Protein AF-W1PYR2-F1 (afdb_monomer_lite)

Sequence (269 aa):
MLNHEYYGLDLNLYGMSTIFFFFSFSVSFGFFFFLLFSGFVSKNPYVLLANPSGSSTGSAISAATNLATVTLGIETDGSIITPSSANSVVGIKPTLGLTSRAGVILISPRQDNVGDKKATIAASKFIPAGGYKQFLKAEGLRGKRLGILRRPFFNFSGTSVSAQTFETHFKTLRQKGTILVYNIEISNINVILDVRESGEGLALLYEFKKALNAYLSELLVSPVRTLGDVIAFNLKHSKEVSLALSPIPFPFSTLIIELDAVLSSFNLF

Secondary structure (DSSP, 8-state):
----------------SS---------B--SS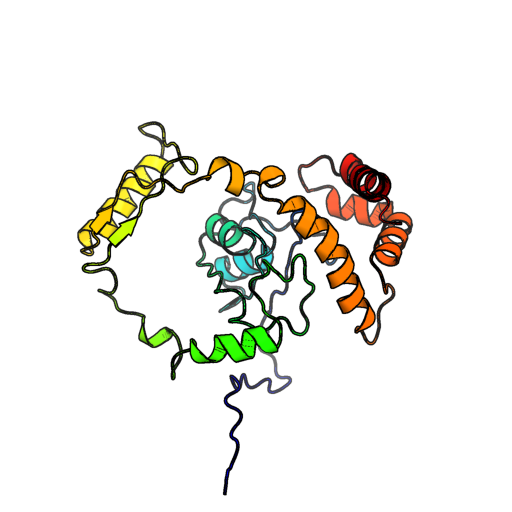------S-----SS-TTS---SBSHHHHHHHHTTS-SS-----SSSTTHHHHHHTT-----PPTTSEE-TT---S-TTTSSEEPHHHHHHHHTTS-TT-GGGG--TTTTTT-EEE---TTT----TT-HHHHHHHHHHHHHHHTT-EEE-----TTHHHHT-TTTTSHHHHHHHHHHHHHHHHHHH-SS-S--SHHHHHHHHHHTHHHHHHHHTTSSS-TTTHHHHHHHHHHHTT--

InterPro domains:
  IPR023631 Amidase signature domain [PF01425] (42-115)
  IPR036928 Amidase signature (AS) superfamily [G3DSA:3.90.1300.10] (37-120)
  IPR036928 Amidase signature (AS) superfamily [G3DSA:3.90.1300.10] (121-255)
  IPR036928 Amidase signature (AS) superfamily [SSF75304] (42-238)

Organism: Amborella trichopoda (NCBI:txid13333)

Foldseek 3Di:
DDDDDPPDPCPPPDDDDDDDQPAPPQQQDDPDDDPDDDLDDQAQPVDRPDDLDARCSVQLRCCLVVVHVHYDWKDLDCHFVVSVVSNVHDGDQADALCAACPPHQDQFQVRISHHHPVSVVVNVVVADVVGDPVCPDPLNQAPAEDEDDPPPPHDDDPPDPVVVVVVVVVVVSVVSNHHYDYPDDDPPVVQVPDCVSVCVVVSRLVRNQVRNLVSLCPDPDDCDRGPVSVLVVCVVVVVVVCSSCVVPPDDCVVNNVVSVVVCVVVVVD

Radius of gyration: 21.69 Å; chains: 1; bounding box: 57×44×57 Å

Structure (mmCIF, N/CA/C/O backbone):
data_AF-W1PYR2-F1
#
_entry.id   AF-W1PYR2-F1
#
loop_
_atom_site.group_PDB
_atom_site.id
_atom_site.type_symbol
_atom_site.label_atom_id
_atom_site.label_alt_id
_atom_site.label_comp_id
_atom_site.label_asym_id
_atom_site.label_entity_id
_atom_site.label_seq_id
_atom_site.pdbx_PDB_ins_code
_atom_site.Cartn_x
_atom_site.Cartn_y
_atom_site.Cartn_z
_atom_site.occupancy
_atom_site.B_iso_or_equiv
_atom_site.auth_seq_id
_atom_site.auth_comp_id
_atom_site.auth_asym_id
_atom_site.auth_atom_id
_atom_site.pdbx_PDB_model_num
ATOM 1 N N . MET A 1 1 ? -29.249 -21.749 -25.103 1.00 26.17 1 MET A N 1
ATOM 2 C CA . MET A 1 1 ? -28.140 -22.323 -24.316 1.00 26.17 1 MET A CA 1
ATOM 3 C C . MET A 1 1 ? -27.031 -21.287 -24.257 1.00 26.17 1 MET A C 1
ATOM 5 O O . MET A 1 1 ? -26.493 -20.954 -25.297 1.00 26.17 1 MET A O 1
ATOM 9 N N . LEU A 1 2 ? -26.791 -20.776 -23.044 1.00 27.23 2 LEU A N 1
ATOM 10 C CA . LEU A 1 2 ? -25.616 -20.037 -22.558 1.00 27.23 2 LEU A CA 1
ATOM 11 C C . LEU A 1 2 ? -25.190 -18.762 -23.315 1.00 27.23 2 LEU A C 1
ATOM 13 O O . LEU A 1 2 ? -24.237 -18.754 -24.086 1.00 27.23 2 LEU A O 1
ATOM 17 N N . ASN A 1 3 ? -25.855 -17.659 -22.955 1.00 20.95 3 ASN A N 1
ATOM 18 C CA . ASN A 1 3 ? -25.284 -16.312 -22.984 1.00 20.95 3 ASN A CA 1
ATOM 19 C C . ASN A 1 3 ? -24.196 -16.221 -21.898 1.00 20.95 3 ASN A C 1
ATOM 21 O O . ASN A 1 3 ? -24.499 -16.395 -20.718 1.00 20.95 3 ASN A O 1
ATOM 25 N N . HIS A 1 4 ? -22.947 -15.953 -22.277 1.00 27.50 4 HIS A N 1
ATOM 26 C CA . HIS A 1 4 ? -21.884 -15.579 -21.342 1.00 27.50 4 HIS A CA 1
ATOM 27 C C . HIS A 1 4 ? -21.777 -14.052 -21.303 1.00 27.50 4 HIS A C 1
ATOM 29 O O . HIS A 1 4 ? -21.083 -13.443 -22.113 1.00 27.50 4 HIS A O 1
ATOM 35 N N . GLU A 1 5 ? -22.488 -13.438 -20.359 1.00 23.45 5 GLU A N 1
ATOM 36 C CA . GLU A 1 5 ? -22.268 -12.046 -19.972 1.00 23.45 5 GLU A CA 1
ATOM 37 C C . GLU A 1 5 ? -20.930 -11.945 -19.227 1.00 23.45 5 GLU A C 1
ATOM 39 O O . GLU A 1 5 ? -20.724 -12.549 -18.171 1.00 23.45 5 GLU A O 1
ATOM 44 N N . TYR A 1 6 ? -19.995 -11.196 -19.805 1.00 26.98 6 TYR A N 1
ATOM 45 C CA . TYR A 1 6 ? -18.782 -10.765 -19.128 1.00 26.98 6 TYR A CA 1
ATOM 46 C C . TYR A 1 6 ? -19.166 -9.742 -18.054 1.00 26.98 6 TYR A C 1
ATOM 48 O O . TYR A 1 6 ? -19.392 -8.578 -18.362 1.00 26.98 6 TYR A O 1
ATOM 56 N N . TYR A 1 7 ? -19.182 -10.143 -16.783 1.00 26.50 7 TYR A N 1
ATOM 57 C CA . TYR A 1 7 ? -19.185 -9.199 -15.661 1.00 26.50 7 TYR A CA 1
ATOM 58 C C . TYR A 1 7 ? -17.772 -8.626 -15.470 1.00 26.50 7 TYR A C 1
ATOM 60 O O . TYR A 1 7 ? -17.091 -8.888 -14.479 1.00 26.50 7 TYR A O 1
ATOM 68 N N . GLY A 1 8 ? -17.302 -7.880 -16.471 1.00 24.45 8 GLY A N 1
ATOM 69 C CA . GLY A 1 8 ? -16.272 -6.870 -16.273 1.00 24.45 8 GLY A CA 1
ATOM 70 C C . GLY A 1 8 ? -16.917 -5.660 -15.604 1.00 24.45 8 GLY A C 1
ATOM 71 O O . GLY A 1 8 ? -18.079 -5.354 -15.856 1.00 24.45 8 GLY A O 1
ATOM 72 N N . LEU A 1 9 ? -16.189 -4.973 -14.727 1.00 24.44 9 LEU A N 1
ATOM 73 C CA . LEU A 1 9 ? -16.541 -3.603 -14.365 1.00 24.44 9 LEU A CA 1
ATOM 74 C C . LEU A 1 9 ? -16.560 -2.786 -15.661 1.00 24.44 9 LEU A C 1
ATOM 76 O O . LEU A 1 9 ? -15.502 -2.439 -16.180 1.00 24.44 9 LEU A O 1
ATOM 80 N N . ASP A 1 10 ? -17.757 -2.536 -16.186 1.00 20.64 10 ASP A N 1
ATOM 81 C CA . ASP A 1 10 ? -17.995 -1.714 -17.368 1.00 20.64 10 ASP A CA 1
ATOM 82 C C . ASP A 1 10 ? -17.774 -0.244 -16.975 1.00 20.64 10 ASP A C 1
ATOM 84 O O . ASP A 1 10 ? -18.690 0.533 -16.699 1.00 20.64 10 ASP A O 1
ATOM 88 N N . LEU A 1 11 ? -16.501 0.127 -16.825 1.00 27.20 11 LEU A N 1
ATOM 89 C CA . LEU A 1 11 ? -16.077 1.517 -16.798 1.00 27.20 11 LEU A CA 1
ATOM 90 C C . LEU A 1 11 ? -16.140 1.999 -18.242 1.00 27.20 11 LEU A C 1
ATOM 92 O O . LEU A 1 11 ? -15.192 1.831 -19.004 1.00 27.20 11 LEU A O 1
ATOM 96 N N . ASN A 1 12 ? -17.289 2.567 -18.599 1.00 21.30 12 ASN A N 1
ATOM 97 C CA . ASN A 1 12 ? -17.523 3.287 -19.844 1.00 21.30 12 ASN A CA 1
ATOM 98 C C . ASN A 1 12 ? -16.411 4.328 -20.088 1.00 21.30 12 ASN A C 1
ATOM 100 O O . ASN A 1 12 ? -16.513 5.479 -19.664 1.00 21.30 12 ASN A O 1
ATOM 104 N N . LEU A 1 13 ? -15.353 3.931 -20.797 1.00 29.39 13 LEU A N 1
ATOM 105 C CA . LEU A 1 13 ? -14.419 4.831 -21.467 1.00 29.39 13 LEU A CA 1
ATOM 106 C C . LEU A 1 13 ? -15.068 5.277 -22.782 1.00 29.39 13 LEU A C 1
ATOM 108 O O . LEU A 1 13 ? -14.702 4.820 -23.863 1.00 29.39 13 LEU A O 1
ATOM 112 N N . TYR A 1 14 ? -16.064 6.159 -22.691 1.00 22.16 14 TYR A N 1
ATOM 113 C CA . TYR A 1 14 ? -16.535 6.891 -23.864 1.00 22.16 14 TYR A CA 1
ATOM 114 C C . TYR A 1 14 ? -15.669 8.131 -24.078 1.00 22.16 14 TYR A C 1
ATOM 116 O O . TYR A 1 14 ? -15.342 8.865 -23.147 1.00 22.16 14 TYR A O 1
ATOM 124 N N . GLY A 1 15 ? -15.238 8.287 -25.328 1.00 20.78 15 GLY A N 1
ATOM 125 C CA . GLY A 1 15 ? -14.236 9.244 -25.759 1.00 20.78 15 GLY A CA 1
ATOM 126 C C . GLY A 1 15 ? -14.607 10.717 -25.595 1.00 20.78 15 GLY A C 1
ATOM 127 O O . GLY A 1 15 ? -15.762 11.097 -25.455 1.00 20.78 15 GLY A O 1
ATOM 128 N N . MET A 1 16 ? -13.540 11.518 -25.653 1.00 26.67 16 MET A N 1
ATOM 129 C CA . MET A 1 16 ? -13.465 12.936 -26.009 1.00 26.67 16 MET A CA 1
ATOM 130 C C . MET A 1 16 ? -14.734 13.784 -25.834 1.00 26.67 16 MET A C 1
ATOM 132 O O . MET A 1 16 ? -15.468 14.029 -26.784 1.00 26.67 16 MET A O 1
ATOM 136 N N . SER A 1 17 ? -14.860 14.394 -24.658 1.00 19.91 17 SER A N 1
ATOM 137 C CA . SER A 1 17 ? -15.345 15.773 -24.518 1.00 19.91 17 SER A CA 1
ATOM 138 C C . SER A 1 17 ? -15.007 16.285 -23.116 1.00 19.91 17 SER A C 1
ATOM 140 O O . SER A 1 17 ? -15.588 15.854 -22.128 1.00 19.91 17 SER A O 1
ATOM 142 N N . THR A 1 18 ? -14.002 17.158 -23.058 1.00 23.92 18 THR A N 1
ATOM 143 C CA . THR A 1 18 ? -13.742 18.210 -22.061 1.00 23.92 18 THR A CA 1
ATOM 144 C C . THR A 1 18 ? -14.389 18.051 -20.676 1.00 23.92 18 THR A C 1
ATOM 146 O O . THR A 1 18 ? -15.255 18.832 -20.316 1.00 23.92 18 THR A O 1
ATOM 149 N N . ILE A 1 19 ? -13.911 17.094 -19.879 1.00 20.55 19 ILE A N 1
ATOM 150 C CA . ILE A 1 19 ? -13.805 17.149 -18.410 1.00 20.55 19 ILE A CA 1
ATOM 151 C C . ILE A 1 19 ? -12.560 16.315 -18.090 1.00 20.55 19 ILE A C 1
ATOM 153 O O . ILE A 1 19 ? -12.507 15.117 -18.364 1.00 20.55 19 ILE A O 1
ATOM 157 N N . PHE A 1 20 ? -11.504 16.974 -17.615 1.00 19.33 20 PHE A N 1
ATOM 158 C CA . PHE A 1 20 ? -10.220 16.343 -17.321 1.00 19.33 20 PHE A CA 1
ATOM 159 C C . PHE A 1 20 ? -10.365 15.384 -16.130 1.00 19.33 20 PHE A C 1
ATOM 161 O O . PHE A 1 20 ? -10.261 15.793 -14.977 1.00 19.33 20 PHE A O 1
ATOM 168 N N . PHE A 1 21 ? -10.576 14.096 -16.398 1.00 19.53 21 PHE A N 1
ATOM 169 C CA . PHE A 1 21 ? -10.274 13.046 -15.430 1.00 19.53 21 PHE A CA 1
ATOM 170 C C . PHE A 1 21 ? -8.752 12.887 -15.380 1.00 19.53 21 PHE A C 1
ATOM 172 O O . PHE A 1 21 ? -8.154 12.207 -16.213 1.00 19.53 21 PHE A O 1
ATOM 179 N N . PHE A 1 22 ? -8.106 13.554 -14.423 1.00 20.50 22 PHE A N 1
ATOM 180 C CA . PHE A 1 22 ? -6.697 13.318 -14.125 1.00 20.50 22 PHE A CA 1
ATOM 181 C C . PHE A 1 22 ? -6.545 11.930 -13.488 1.00 20.50 2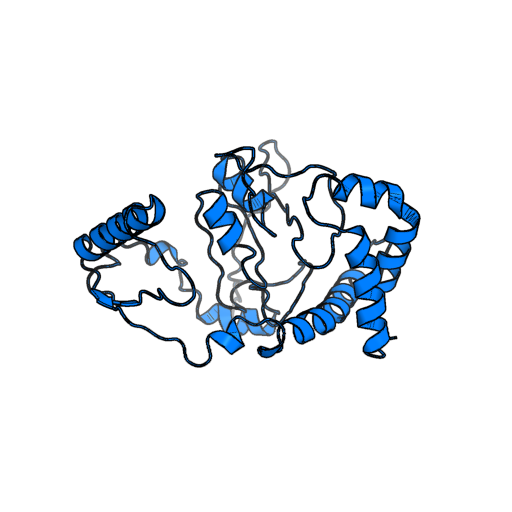2 PHE A C 1
ATOM 183 O O . PHE A 1 22 ? -6.641 11.768 -12.273 1.00 20.50 22 PHE A O 1
ATOM 190 N N . PHE A 1 23 ? -6.281 10.908 -14.304 1.00 23.47 23 PHE A N 1
ATOM 191 C CA . PHE A 1 23 ? -5.645 9.689 -13.814 1.00 23.47 23 PHE A CA 1
ATOM 192 C C . PHE A 1 23 ? -4.179 10.021 -13.536 1.00 23.47 23 PHE A C 1
ATOM 194 O O . PHE A 1 23 ? -3.335 9.981 -14.427 1.00 23.47 23 PHE A O 1
ATOM 201 N N . SER A 1 24 ? -3.878 10.405 -12.296 1.00 28.08 24 SER A N 1
ATOM 202 C CA . SER A 1 24 ? -2.497 10.558 -11.845 1.00 28.08 24 SER A CA 1
ATOM 203 C C . SER A 1 24 ? -1.872 9.167 -11.710 1.00 28.08 24 SER A C 1
ATOM 205 O O . SER A 1 24 ? -1.936 8.543 -10.656 1.00 28.08 24 SER A O 1
ATOM 207 N N . PHE A 1 25 ? -1.285 8.654 -12.794 1.00 26.72 25 PHE A N 1
ATOM 208 C CA . PHE A 1 25 ? -0.273 7.597 -12.726 1.00 26.72 25 PHE A CA 1
ATOM 209 C C . PHE A 1 25 ? 1.065 8.229 -12.327 1.00 26.72 25 PHE A C 1
ATOM 211 O O . PHE A 1 25 ? 2.041 8.195 -13.068 1.00 26.72 25 PHE A O 1
ATOM 218 N N . SER A 1 26 ? 1.119 8.855 -11.154 1.00 29.16 26 SER A N 1
ATOM 219 C CA . SER A 1 26 ? 2.386 9.282 -10.564 1.00 29.16 26 SER A CA 1
ATOM 220 C C . SER A 1 26 ? 2.845 8.211 -9.587 1.00 29.16 26 SER A C 1
ATOM 222 O O . SER A 1 26 ? 2.701 8.345 -8.370 1.00 29.16 26 SER A O 1
ATOM 224 N N . VAL A 1 27 ? 3.393 7.130 -10.144 1.00 31.25 27 VAL A N 1
ATOM 225 C CA . VAL A 1 27 ? 4.274 6.231 -9.396 1.00 31.25 27 VAL A CA 1
ATOM 226 C C . VAL A 1 27 ? 5.631 6.928 -9.334 1.00 31.25 27 VAL A C 1
ATOM 228 O O . VAL A 1 27 ? 6.450 6.812 -10.242 1.00 31.25 27 VAL A O 1
ATOM 231 N N . SER A 1 28 ? 5.857 7.712 -8.283 1.00 31.39 28 SER A N 1
ATOM 232 C CA . SER A 1 28 ? 7.208 8.153 -7.938 1.00 31.39 28 SER A CA 1
ATOM 233 C C . SER A 1 28 ? 7.928 6.943 -7.361 1.00 31.39 28 SER A C 1
ATOM 235 O O . SER A 1 28 ? 7.837 6.695 -6.166 1.00 31.39 28 SER A O 1
ATOM 237 N N . PHE A 1 29 ? 8.592 6.152 -8.207 1.00 33.69 29 PHE A N 1
ATOM 238 C CA . PHE A 1 29 ? 9.365 4.981 -7.785 1.00 33.69 29 PHE A CA 1
ATOM 239 C C . PHE A 1 29 ? 10.305 5.340 -6.624 1.00 33.69 29 PHE A C 1
ATOM 241 O O . PHE A 1 29 ? 11.305 6.025 -6.798 1.00 33.69 29 PHE A O 1
ATOM 248 N N . GLY A 1 30 ? 9.967 4.889 -5.419 1.00 27.11 30 GLY A N 1
ATOM 249 C CA . GLY A 1 30 ? 10.808 4.973 -4.235 1.00 27.11 30 GLY A CA 1
ATOM 250 C C . GLY A 1 30 ? 11.403 3.599 -3.966 1.00 27.11 30 GLY A C 1
ATOM 251 O O . GLY A 1 30 ? 10.655 2.632 -3.887 1.00 27.11 30 GLY A O 1
ATOM 252 N N . PHE A 1 31 ? 12.732 3.552 -3.835 1.00 31.73 31 PHE A N 1
ATOM 253 C CA . PHE A 1 31 ? 13.560 2.379 -3.518 1.00 31.73 31 PHE A CA 1
ATOM 254 C C . PHE A 1 31 ? 13.526 1.228 -4.541 1.00 31.73 31 PHE A C 1
ATOM 256 O O . PHE A 1 31 ? 12.980 0.165 -4.292 1.00 31.73 31 PHE A O 1
ATOM 263 N N . PHE A 1 32 ? 14.139 1.453 -5.710 1.00 29.12 32 PHE A N 1
ATOM 264 C CA . PHE A 1 32 ? 15.292 0.674 -6.216 1.00 29.12 32 PHE A CA 1
ATOM 265 C C . PHE A 1 32 ? 15.664 1.081 -7.645 1.00 29.12 32 PHE A C 1
ATOM 267 O O . PHE A 1 32 ? 16.822 0.963 -8.013 1.00 29.12 32 PHE A O 1
ATOM 274 N N . PHE A 1 33 ? 14.746 1.637 -8.435 1.00 33.53 33 PHE A N 1
ATOM 275 C CA . PHE A 1 33 ? 15.048 2.109 -9.786 1.00 33.53 33 PHE A CA 1
ATOM 276 C C . PHE A 1 33 ? 14.046 3.174 -10.227 1.00 33.53 33 PHE A C 1
ATOM 278 O O . PHE A 1 33 ? 12.842 2.935 -10.233 1.00 33.53 33 PHE A O 1
ATOM 285 N N . PHE A 1 34 ? 14.546 4.348 -10.614 1.00 33.59 34 PHE A N 1
ATOM 286 C CA . PHE A 1 34 ? 13.742 5.411 -11.211 1.00 33.59 34 PHE A CA 1
ATOM 287 C C . PHE A 1 34 ? 13.665 5.211 -12.727 1.00 33.59 34 PHE A C 1
ATOM 289 O O . PHE A 1 34 ? 14.673 5.325 -13.425 1.00 33.59 34 PHE A O 1
ATOM 296 N N . LEU A 1 35 ? 12.461 4.967 -13.246 1.00 33.22 35 LEU A N 1
ATOM 297 C CA . LEU A 1 35 ? 12.132 5.266 -14.637 1.00 33.22 35 LEU A CA 1
ATOM 298 C C . LEU A 1 35 ? 11.617 6.709 -14.661 1.00 33.22 35 LEU A C 1
ATOM 300 O O . LEU A 1 35 ? 10.547 7.008 -14.131 1.00 33.22 35 LEU A O 1
ATOM 304 N N . LEU A 1 36 ? 12.444 7.618 -15.184 1.00 36.06 36 LEU A N 1
ATOM 305 C CA . LEU A 1 36 ? 12.158 9.048 -15.232 1.00 36.06 36 LEU A CA 1
ATOM 306 C C . LEU A 1 36 ? 10.911 9.330 -16.075 1.00 36.06 36 LEU A C 1
ATOM 308 O O . LEU A 1 36 ? 10.960 9.271 -17.300 1.00 36.06 36 LEU A O 1
ATOM 312 N N . PHE A 1 37 ? 9.852 9.798 -15.424 1.00 32.09 37 PHE A N 1
ATOM 313 C CA . PHE A 1 37 ? 9.005 10.830 -16.001 1.00 32.09 37 PHE A CA 1
ATOM 314 C C . PHE A 1 37 ? 8.830 11.934 -14.959 1.00 32.09 37 PHE A C 1
ATOM 316 O O . PHE A 1 37 ? 8.279 11.703 -13.889 1.00 32.09 37 PHE A O 1
ATOM 323 N N . SER A 1 38 ? 9.288 13.135 -15.321 1.00 35.62 38 SER A N 1
ATOM 324 C CA . SER A 1 38 ? 9.102 14.442 -14.669 1.00 35.62 38 SER A CA 1
ATOM 325 C C . SER A 1 38 ? 10.090 14.851 -13.555 1.00 35.62 38 SER A C 1
ATOM 327 O O . SER A 1 38 ? 10.156 14.274 -12.476 1.00 35.62 38 SER A O 1
ATOM 329 N N . GLY A 1 39 ? 10.853 15.918 -13.828 1.00 35.06 39 GLY A N 1
ATOM 330 C CA . GLY A 1 39 ? 11.798 16.573 -12.914 1.00 35.06 39 GLY A CA 1
ATOM 331 C C . GLY A 1 39 ? 11.129 17.443 -11.844 1.00 35.06 39 GLY A C 1
ATOM 332 O O . GLY A 1 39 ? 11.554 18.572 -11.618 1.00 35.06 39 GLY A O 1
ATOM 333 N N . PHE A 1 40 ? 10.071 16.942 -11.203 1.00 48.38 40 PHE A N 1
ATOM 334 C CA . PHE A 1 40 ? 9.368 17.644 -10.129 1.00 48.38 40 PHE A CA 1
ATOM 335 C C . PHE A 1 40 ? 9.384 16.818 -8.845 1.00 48.38 40 PHE A C 1
ATOM 337 O O . PHE A 1 40 ? 8.935 15.674 -8.818 1.00 48.38 40 PHE A O 1
ATOM 344 N N . VAL A 1 41 ? 9.843 17.423 -7.746 1.00 62.28 41 VAL A N 1
ATOM 345 C CA . VAL A 1 41 ? 9.676 16.828 -6.414 1.00 62.28 41 VAL A CA 1
ATOM 346 C C . VAL A 1 41 ? 8.269 17.082 -5.930 1.00 62.28 41 VAL A C 1
ATOM 348 O O . VAL A 1 41 ? 7.852 18.223 -5.724 1.00 62.28 41 VAL A O 1
ATOM 351 N N . SER A 1 42 ? 7.550 15.986 -5.729 1.00 71.12 42 SER A N 1
ATOM 352 C CA . SER A 1 42 ? 6.263 15.987 -5.052 1.00 71.12 42 SER A CA 1
ATOM 353 C C . SER A 1 42 ? 6.425 16.514 -3.623 1.00 71.12 42 SER A C 1
ATOM 355 O O . SER A 1 42 ? 7.309 16.067 -2.895 1.00 71.12 42 SER A O 1
ATOM 357 N N . LYS A 1 43 ? 5.576 17.461 -3.213 1.00 80.06 43 LYS A N 1
ATOM 358 C CA . LYS A 1 43 ? 5.570 18.034 -1.858 1.00 80.06 43 LYS A CA 1
ATOM 359 C C . LYS A 1 43 ? 4.332 17.584 -1.101 1.00 80.06 43 LYS A C 1
ATOM 361 O O . LYS A 1 43 ? 3.259 17.475 -1.688 1.00 80.06 43 LYS A O 1
ATOM 366 N N . ASN A 1 44 ? 4.473 17.368 0.202 1.00 87.69 44 ASN A N 1
ATOM 367 C CA . ASN A 1 44 ? 3.329 17.085 1.056 1.00 87.69 44 ASN A CA 1
ATOM 368 C C . ASN A 1 44 ? 2.407 18.328 1.119 1.00 87.69 44 ASN A C 1
ATOM 370 O O . ASN A 1 44 ? 2.899 19.431 1.378 1.00 87.69 44 ASN A O 1
ATOM 374 N N . PRO A 1 45 ? 1.091 18.180 0.873 1.00 90.62 45 PRO A N 1
ATOM 375 C CA . PRO A 1 45 ? 0.172 19.310 0.766 1.00 90.62 45 PRO A CA 1
ATOM 376 C C . PRO A 1 45 ? -0.180 19.942 2.120 1.00 90.62 45 PRO A C 1
ATOM 378 O O . PRO A 1 45 ? -0.662 21.070 2.148 1.00 90.62 45 PRO A O 1
ATOM 381 N N . TYR A 1 46 ? 0.077 19.252 3.235 1.00 92.56 46 TYR A N 1
ATOM 382 C CA . TYR A 1 46 ? -0.176 19.757 4.588 1.00 92.56 46 TYR A CA 1
ATOM 383 C C . TYR A 1 46 ? 1.051 20.444 5.187 1.00 92.56 46 TYR A C 1
ATOM 385 O O . TYR A 1 46 ? 0.928 21.464 5.861 1.00 92.56 46 TYR A O 1
ATOM 393 N N . VAL A 1 47 ? 2.243 19.895 4.943 1.00 91.31 47 VAL A N 1
ATOM 394 C CA . VAL A 1 47 ? 3.512 20.453 5.426 1.00 91.31 47 VAL A CA 1
ATOM 395 C C . VAL A 1 47 ? 4.527 20.388 4.293 1.00 91.31 47 VAL A C 1
ATOM 397 O O . VAL A 1 47 ? 5.114 19.343 4.052 1.00 91.31 47 VAL A O 1
ATOM 400 N N . LEU A 1 48 ? 4.778 21.509 3.613 1.00 83.44 48 LEU A N 1
ATOM 401 C CA . LEU A 1 48 ? 5.584 21.548 2.378 1.00 83.44 48 LEU A CA 1
ATOM 402 C C . LEU A 1 48 ? 7.015 20.998 2.513 1.00 83.44 48 LEU A C 1
ATOM 404 O O . LEU A 1 48 ? 7.606 20.603 1.509 1.00 83.44 48 LEU A O 1
ATOM 408 N N . LEU A 1 49 ? 7.572 21.005 3.728 1.00 84.06 49 LEU A N 1
ATOM 409 C CA . LEU A 1 49 ? 8.900 20.463 4.042 1.00 84.06 49 LEU A CA 1
ATOM 410 C C . LEU A 1 49 ? 8.866 18.999 4.512 1.00 84.06 49 LEU A C 1
ATOM 412 O O . LEU A 1 49 ? 9.919 18.393 4.686 1.00 84.06 49 LEU A O 1
ATOM 416 N N . ALA A 1 50 ? 7.683 18.425 4.745 1.00 82.75 50 ALA A N 1
ATOM 417 C CA . ALA A 1 50 ? 7.543 17.029 5.128 1.00 82.75 50 ALA A CA 1
ATOM 418 C C . ALA A 1 50 ? 7.645 16.109 3.907 1.00 82.75 50 ALA A C 1
ATOM 420 O O . ALA A 1 50 ? 7.209 16.441 2.803 1.00 82.75 50 ALA A O 1
ATOM 421 N N . ASN A 1 51 ? 8.185 14.913 4.132 1.00 80.31 51 ASN A N 1
ATOM 422 C CA . ASN A 1 51 ? 8.251 13.874 3.115 1.00 80.31 51 ASN A CA 1
ATOM 423 C C . ASN A 1 51 ? 6.829 13.339 2.828 1.00 80.31 51 ASN A C 1
ATOM 425 O O . ASN A 1 51 ? 6.177 12.853 3.755 1.00 80.31 51 ASN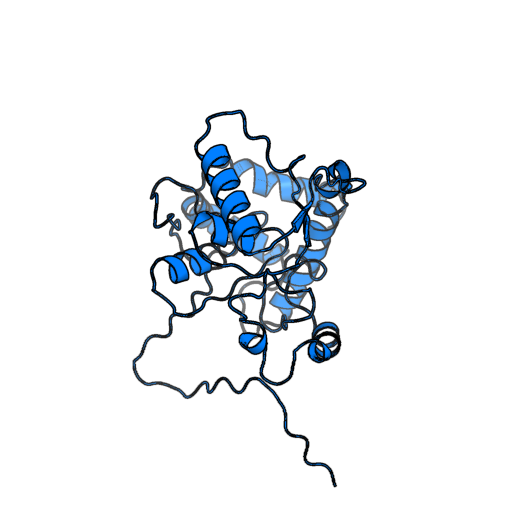 A O 1
ATOM 429 N N . PRO A 1 52 ? 6.328 13.391 1.577 1.00 79.81 52 PRO A N 1
ATOM 430 C CA . PRO A 1 52 ? 5.025 12.827 1.219 1.00 79.81 52 PRO A CA 1
ATOM 431 C C . PRO A 1 52 ? 5.029 11.289 1.122 1.00 79.81 52 PRO A C 1
ATOM 433 O O . PRO A 1 52 ? 3.994 10.703 0.816 1.00 79.81 52 PRO A O 1
ATOM 436 N N . SER A 1 53 ? 6.165 10.636 1.391 1.00 86.19 53 SER A N 1
ATOM 437 C CA . SER A 1 53 ? 6.399 9.196 1.244 1.00 86.19 53 SER A CA 1
ATOM 438 C C . SER A 1 53 ? 6.172 8.702 -0.195 1.00 86.19 53 SER A C 1
ATOM 440 O O . SER A 1 53 ? 6.073 9.507 -1.121 1.00 86.19 53 SER A O 1
ATOM 442 N N . GLY A 1 54 ? 6.163 7.390 -0.424 1.00 76.50 54 GLY A N 1
ATOM 443 C CA . GLY A 1 54 ? 6.075 6.801 -1.761 1.00 76.50 54 GLY A CA 1
ATOM 444 C C . GLY A 1 54 ? 6.051 5.272 -1.734 1.00 76.50 54 GLY A C 1
ATOM 445 O O . GLY A 1 54 ? 6.142 4.674 -0.669 1.00 76.50 54 GLY A O 1
ATOM 446 N N . SER A 1 55 ? 5.918 4.604 -2.880 1.00 77.44 55 SER A N 1
ATOM 447 C CA . SER A 1 55 ? 6.063 5.140 -4.247 1.00 77.44 55 SER A CA 1
ATOM 448 C C . SER A 1 55 ? 4.805 5.746 -4.896 1.00 77.44 55 SER A C 1
ATOM 450 O O . SER A 1 55 ? 4.910 6.506 -5.859 1.00 77.44 55 SER A O 1
ATOM 452 N N . SER A 1 56 ? 3.604 5.513 -4.358 1.00 82.38 56 SER A N 1
ATOM 453 C CA . SER A 1 56 ? 2.355 6.093 -4.898 1.00 82.38 56 SER A CA 1
ATOM 454 C C . SER A 1 56 ? 2.138 7.556 -4.462 1.00 82.38 56 SER A C 1
ATOM 456 O O . SER A 1 56 ? 1.040 7.952 -4.064 1.00 82.38 56 SER A O 1
ATOM 458 N N . THR A 1 57 ? 3.199 8.368 -4.490 1.00 82.81 57 THR A N 1
ATOM 459 C CA . THR A 1 57 ? 3.238 9.732 -3.944 1.00 82.81 57 THR A CA 1
ATOM 460 C C . THR A 1 57 ? 2.219 10.651 -4.608 1.00 82.81 57 THR A C 1
ATOM 462 O O . THR A 1 57 ? 1.421 11.292 -3.924 1.00 82.81 57 THR A O 1
ATOM 465 N N . GLY A 1 58 ? 2.207 10.709 -5.942 1.00 80.75 58 GLY A N 1
ATOM 466 C CA . GLY A 1 58 ? 1.307 11.616 -6.649 1.00 80.75 58 GLY A CA 1
ATOM 467 C C . GLY A 1 58 ? -0.153 11.179 -6.562 1.00 80.75 58 GLY A C 1
ATOM 468 O O . GLY A 1 58 ? -1.027 12.041 -6.502 1.00 80.75 58 GLY A O 1
ATOM 469 N N . SER A 1 59 ? -0.427 9.878 -6.443 1.00 84.94 59 SER A N 1
ATOM 470 C CA . SER A 1 59 ? -1.776 9.363 -6.177 1.00 84.94 59 SER A CA 1
ATOM 471 C C . SER A 1 59 ? -2.308 9.829 -4.822 1.00 84.94 59 SER A C 1
ATOM 473 O O . SER A 1 59 ? -3.455 10.271 -4.736 1.00 84.94 59 SER A O 1
ATOM 475 N N . ALA A 1 60 ? -1.481 9.778 -3.773 1.00 86.50 60 ALA A N 1
ATOM 476 C CA . ALA A 1 60 ? -1.874 10.238 -2.445 1.00 86.50 60 ALA A CA 1
ATOM 477 C C . ALA A 1 60 ? -2.065 11.762 -2.405 1.00 86.50 60 ALA A C 1
ATOM 479 O O . ALA A 1 60 ? -3.083 12.237 -1.905 1.00 86.50 60 ALA A O 1
ATOM 480 N N . ILE A 1 61 ? -1.139 12.525 -2.999 1.00 88.38 61 ILE A N 1
ATOM 481 C CA . ILE A 1 61 ? -1.244 13.989 -3.079 1.00 88.38 61 ILE A CA 1
ATOM 482 C C . ILE A 1 61 ? -2.485 14.397 -3.870 1.00 88.38 61 ILE A C 1
ATOM 484 O O . ILE A 1 61 ? -3.241 15.233 -3.396 1.00 88.38 61 ILE A O 1
ATOM 488 N N . SER A 1 62 ? -2.732 13.791 -5.035 1.00 88.00 62 SER A N 1
ATOM 489 C CA . SER A 1 62 ? -3.874 14.146 -5.892 1.00 88.00 62 SER A CA 1
ATOM 490 C C . SER A 1 62 ? -5.216 13.888 -5.208 1.00 88.00 62 SER A C 1
ATOM 492 O O . SER A 1 62 ? -6.155 14.662 -5.388 1.00 88.00 62 SER A O 1
ATOM 494 N N . ALA A 1 63 ? -5.309 12.824 -4.404 1.00 88.06 63 ALA A N 1
ATOM 495 C CA . ALA A 1 63 ? -6.481 12.576 -3.571 1.00 88.06 63 ALA A CA 1
ATOM 496 C C . ALA A 1 63 ? -6.605 13.624 -2.449 1.00 88.06 63 ALA A C 1
ATOM 498 O O . ALA A 1 63 ? -7.687 14.168 -2.236 1.00 88.06 63 ALA A O 1
ATOM 499 N N . ALA A 1 64 ? -5.500 13.948 -1.769 1.00 93.12 64 ALA A N 1
ATOM 500 C CA . ALA A 1 64 ? -5.469 14.907 -0.663 1.00 93.12 64 ALA A CA 1
ATOM 501 C C . ALA A 1 64 ? -5.798 16.347 -1.095 1.00 93.12 64 ALA A C 1
ATOM 503 O O . ALA A 1 64 ? -6.384 17.103 -0.326 1.00 93.12 64 ALA A O 1
ATOM 504 N N . THR A 1 65 ? -5.439 16.725 -2.323 1.00 92.31 65 THR A N 1
ATOM 505 C CA . THR A 1 65 ? -5.662 18.066 -2.888 1.00 92.31 65 THR A CA 1
ATOM 506 C C . THR A 1 65 ? -6.893 18.152 -3.791 1.00 92.31 65 THR A C 1
ATOM 508 O O . THR A 1 65 ? -7.056 19.136 -4.510 1.00 92.31 65 THR A O 1
ATOM 511 N N . ASN A 1 66 ? -7.765 17.136 -3.767 1.00 92.81 66 ASN A N 1
ATOM 512 C CA . ASN A 1 66 ? -8.996 17.073 -4.563 1.00 92.81 66 ASN A CA 1
ATOM 513 C C . ASN A 1 66 ? -8.785 17.211 -6.086 1.00 92.81 66 ASN A C 1
ATOM 515 O O . ASN A 1 66 ? -9.699 17.616 -6.802 1.00 92.81 66 ASN A O 1
ATOM 519 N N . LEU A 1 67 ? -7.609 16.839 -6.599 1.00 88.12 67 LEU A N 1
ATOM 520 C CA . LEU A 1 67 ? -7.329 16.821 -8.041 1.00 88.12 67 LEU A CA 1
ATOM 521 C C . LEU A 1 67 ? -7.989 15.629 -8.746 1.00 88.12 67 LEU A C 1
ATOM 523 O O . LEU A 1 67 ? -8.224 15.677 -9.951 1.00 88.12 67 LEU A O 1
ATOM 527 N N . ALA A 1 68 ? -8.297 14.565 -8.001 1.00 85.75 68 ALA A N 1
ATOM 528 C CA . ALA A 1 68 ? -9.030 13.405 -8.489 1.00 85.75 68 ALA A CA 1
ATOM 529 C C . ALA A 1 68 ? -9.985 12.867 -7.415 1.00 85.75 68 ALA A C 1
ATOM 531 O O . ALA A 1 68 ? -9.686 12.904 -6.222 1.00 85.75 68 ALA A O 1
ATOM 532 N N . THR A 1 69 ? -11.129 12.325 -7.842 1.00 83.19 69 THR A N 1
ATOM 533 C CA . THR A 1 69 ? -12.108 11.703 -6.934 1.00 83.19 69 THR A CA 1
ATOM 534 C C . THR A 1 69 ? -11.587 10.403 -6.320 1.00 83.19 69 THR A C 1
ATOM 536 O O . THR A 1 69 ? -11.854 10.121 -5.156 1.00 83.19 69 THR A O 1
ATOM 539 N N . VAL A 1 70 ? -10.852 9.608 -7.102 1.00 85.56 70 VAL A N 1
ATOM 540 C CA . VAL A 1 70 ? -10.191 8.364 -6.685 1.00 85.56 70 VAL A CA 1
ATOM 541 C C . VAL A 1 70 ? -8.875 8.261 -7.446 1.00 85.56 70 VAL A C 1
ATOM 543 O O . VAL A 1 70 ? -8.798 8.654 -8.610 1.00 85.56 70 VAL A O 1
ATOM 546 N N . THR A 1 71 ? -7.849 7.719 -6.800 1.00 85.00 71 THR A N 1
ATOM 547 C CA . THR A 1 71 ? -6.544 7.461 -7.410 1.00 85.00 71 THR A CA 1
ATOM 548 C C . THR A 1 71 ? -6.172 5.989 -7.279 1.00 85.00 71 THR A C 1
ATOM 550 O O . THR A 1 71 ? -6.717 5.261 -6.448 1.00 85.00 71 THR A O 1
ATOM 553 N N . LEU A 1 72 ? -5.265 5.533 -8.143 1.00 85.38 72 LEU A N 1
ATOM 554 C CA . LEU A 1 72 ? -4.729 4.176 -8.117 1.00 85.38 72 LEU A CA 1
ATOM 555 C C . LEU A 1 72 ? -3.279 4.216 -7.646 1.00 85.38 72 LEU A C 1
ATOM 557 O O . LEU A 1 72 ? -2.530 5.126 -7.996 1.00 85.38 72 LEU A O 1
ATOM 561 N N . GLY A 1 73 ? -2.893 3.224 -6.856 1.00 83.19 73 GLY A N 1
ATOM 562 C CA . GLY A 1 73 ? -1.526 3.026 -6.396 1.00 83.19 73 GLY A CA 1
ATOM 563 C C . GLY A 1 73 ? -1.157 1.551 -6.453 1.00 83.19 73 GLY A C 1
ATOM 564 O O . GLY A 1 73 ? -2.031 0.681 -6.538 1.00 83.19 73 GLY A O 1
ATOM 565 N N . ILE A 1 74 ? 0.143 1.285 -6.412 1.00 81.44 74 ILE A N 1
ATOM 566 C CA . ILE A 1 74 ? 0.707 -0.065 -6.387 1.00 81.44 74 ILE A CA 1
ATOM 567 C C . ILE A 1 74 ? 1.584 -0.169 -5.145 1.00 81.44 74 ILE A C 1
ATOM 569 O O . ILE A 1 74 ? 2.291 0.772 -4.782 1.00 81.44 74 ILE A O 1
ATOM 573 N N . GLU A 1 75 ? 1.499 -1.307 -4.470 1.00 82.88 75 GLU A N 1
ATOM 574 C CA . GLU A 1 75 ? 2.290 -1.607 -3.291 1.00 82.88 75 GLU A CA 1
ATOM 575 C C . GLU A 1 75 ? 2.941 -2.975 -3.400 1.00 82.88 75 GLU A C 1
ATOM 577 O O . GLU A 1 75 ? 2.246 -3.989 -3.483 1.00 82.88 75 GLU A O 1
ATOM 582 N N . THR A 1 76 ? 4.271 -2.956 -3.347 1.00 82.00 76 THR A N 1
ATOM 583 C CA . THR A 1 76 ? 5.130 -4.106 -3.057 1.00 82.00 76 THR A CA 1
ATOM 584 C C . THR A 1 76 ? 5.286 -4.227 -1.542 1.00 82.00 76 THR A C 1
ATOM 586 O O . THR A 1 76 ? 4.818 -5.192 -0.943 1.00 82.00 76 THR A O 1
ATOM 589 N N . ASP A 1 77 ? 5.820 -3.170 -0.925 1.00 83.44 77 ASP A N 1
ATOM 590 C CA . ASP A 1 77 ? 5.891 -2.974 0.520 1.00 83.44 77 ASP A CA 1
ATOM 591 C C . ASP A 1 77 ? 5.691 -1.480 0.842 1.00 83.44 77 ASP A C 1
ATOM 593 O O . ASP A 1 77 ? 6.371 -0.607 0.294 1.00 83.44 77 ASP A O 1
ATOM 597 N N . GLY A 1 78 ? 4.658 -1.154 1.618 1.00 83.75 78 GLY A N 1
ATOM 598 C CA . GLY A 1 78 ? 4.310 0.195 2.082 1.00 83.75 78 GLY A CA 1
ATOM 599 C C . GLY A 1 78 ? 3.831 1.216 1.036 1.00 83.75 78 GLY A C 1
ATOM 600 O O . GLY A 1 78 ? 3.174 2.182 1.400 1.00 83.75 78 GLY A O 1
ATOM 601 N N . SER A 1 79 ? 4.100 1.023 -0.254 1.00 85.75 79 SER A N 1
ATOM 602 C CA . SER A 1 79 ? 3.950 2.036 -1.314 1.00 85.75 79 SER A CA 1
ATOM 603 C C . SER A 1 79 ? 2.541 2.602 -1.600 1.00 85.75 79 SER A C 1
ATOM 605 O O . SER A 1 79 ? 2.438 3.557 -2.371 1.00 85.75 79 SER A O 1
ATOM 607 N N . ILE A 1 80 ? 1.472 2.090 -0.988 1.00 86.81 80 ILE A N 1
ATOM 608 C CA . ILE A 1 80 ? 0.123 2.685 -0.914 1.00 86.81 80 ILE A CA 1
ATOM 609 C C . ILE A 1 80 ? -0.125 3.217 0.503 1.00 86.81 80 ILE A C 1
ATOM 611 O O . ILE A 1 80 ? -0.536 4.368 0.664 1.00 86.81 80 ILE A O 1
ATOM 615 N N . ILE A 1 81 ? 0.099 2.400 1.535 1.00 91.88 81 ILE A N 1
ATOM 616 C CA . ILE A 1 81 ? -0.252 2.727 2.924 1.00 91.88 81 ILE A CA 1
ATOM 617 C C . ILE A 1 81 ? 0.596 3.886 3.471 1.00 91.88 81 ILE A C 1
ATOM 619 O O . ILE A 1 81 ? 0.056 4.775 4.136 1.00 91.88 81 ILE A O 1
ATOM 623 N N . THR A 1 82 ? 1.896 3.929 3.172 1.00 89.00 82 THR A N 1
ATOM 624 C CA . THR A 1 82 ? 2.819 4.959 3.671 1.00 89.00 82 THR A CA 1
ATOM 625 C C . THR A 1 82 ? 2.557 6.346 3.070 1.00 89.00 82 THR A C 1
ATOM 627 O O . THR A 1 82 ? 2.389 7.275 3.868 1.00 89.00 82 THR A O 1
ATOM 630 N N . PRO A 1 83 ? 2.399 6.550 1.738 1.00 86.19 83 PRO A N 1
ATOM 631 C CA . PRO A 1 83 ? 2.002 7.855 1.215 1.00 86.19 83 PRO A CA 1
ATOM 632 C C . PRO A 1 83 ? 0.571 8.225 1.599 1.00 86.19 83 PRO A C 1
ATOM 634 O O . PRO A 1 83 ? 0.297 9.403 1.821 1.00 86.19 83 PRO A O 1
ATOM 637 N N . SER A 1 84 ? -0.336 7.261 1.763 1.00 92.12 84 SER A N 1
ATOM 638 C CA . SER A 1 84 ? -1.693 7.572 2.229 1.00 92.12 84 SER A CA 1
ATOM 639 C C . SER A 1 84 ? -1.688 8.142 3.649 1.00 92.12 84 SER A C 1
ATOM 641 O O . SER A 1 84 ? -2.283 9.189 3.898 1.00 92.12 84 SER A O 1
ATOM 643 N N . SER A 1 85 ? -0.934 7.512 4.556 1.00 92.75 85 SER A N 1
ATOM 644 C CA . SER A 1 85 ? -0.735 7.991 5.929 1.00 92.75 85 SER A CA 1
ATOM 645 C C . SER A 1 85 ? -0.068 9.372 5.967 1.00 92.75 85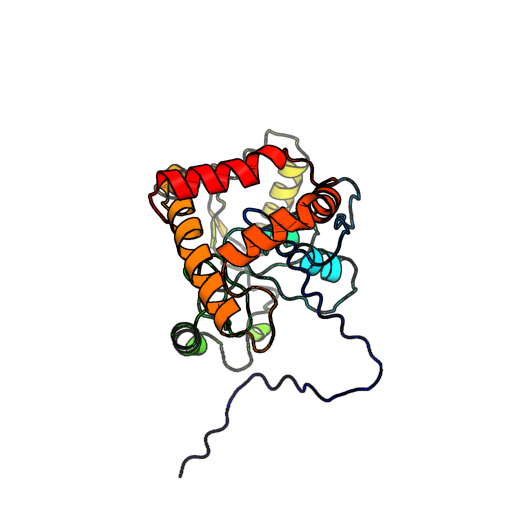 SER A C 1
ATOM 647 O O . SER A 1 85 ? -0.553 10.278 6.645 1.00 92.75 85 SER A O 1
ATOM 649 N N . ALA A 1 86 ? 0.998 9.573 5.184 1.00 89.31 86 ALA A N 1
ATOM 650 C CA . ALA A 1 86 ? 1.738 10.836 5.148 1.00 89.31 86 ALA A CA 1
ATOM 651 C C . ALA A 1 86 ? 0.909 12.016 4.607 1.00 89.31 86 ALA A C 1
ATOM 653 O O . ALA A 1 86 ? 1.114 13.154 5.029 1.00 89.31 86 ALA A O 1
ATOM 654 N N . ASN A 1 87 ? -0.027 11.758 3.689 1.00 92.88 87 ASN A N 1
ATOM 655 C CA . ASN A 1 87 ? -0.860 12.781 3.049 1.00 92.88 87 ASN A CA 1
ATOM 656 C C . ASN A 1 87 ? -2.320 12.740 3.533 1.00 92.88 87 ASN A C 1
ATOM 658 O O . ASN A 1 87 ? -3.202 13.218 2.832 1.00 92.88 87 ASN A O 1
ATOM 662 N N . SER A 1 88 ? -2.590 12.178 4.718 1.00 95.38 88 SER A N 1
ATOM 663 C CA . SER A 1 88 ? -3.912 12.190 5.368 1.00 95.38 88 SER A CA 1
ATOM 664 C C . SER A 1 88 ? -5.079 11.663 4.505 1.00 95.38 88 SER A C 1
ATOM 666 O O . SER A 1 88 ? -6.208 12.151 4.605 1.00 95.38 88 SER A O 1
ATOM 668 N N . VAL A 1 89 ? -4.837 10.642 3.681 1.00 95.75 89 VAL A N 1
ATOM 669 C CA . VAL A 1 89 ? -5.866 9.978 2.863 1.00 95.75 89 VAL A CA 1
ATOM 670 C C . VAL A 1 89 ? -5.975 8.495 3.201 1.00 95.75 89 VAL A C 1
ATOM 672 O O . VAL A 1 89 ? -5.116 7.911 3.861 1.00 95.75 89 VAL A O 1
ATOM 675 N N . VAL A 1 90 ? -7.064 7.863 2.766 1.00 96.06 90 VAL A N 1
ATOM 676 C CA . VAL A 1 90 ? -7.273 6.425 2.961 1.00 96.06 90 VAL A CA 1
ATOM 677 C C . VAL A 1 90 ? -6.598 5.652 1.831 1.00 96.06 90 VAL A C 1
ATOM 679 O O . VAL A 1 90 ? -6.947 5.827 0.667 1.00 96.06 90 VAL A O 1
ATOM 682 N N . GLY A 1 91 ? -5.678 4.758 2.192 1.00 93.88 91 GLY A N 1
ATOM 683 C CA . GLY A 1 91 ? -5.058 3.793 1.287 1.00 93.88 91 GLY A CA 1
ATOM 684 C C . GLY A 1 91 ? -5.484 2.374 1.633 1.00 93.88 91 GLY A C 1
ATOM 685 O O . GLY A 1 91 ? -5.534 2.007 2.806 1.00 93.88 91 GLY A O 1
ATOM 686 N N . ILE A 1 92 ? -5.784 1.564 0.619 1.00 92.19 92 ILE A N 1
ATOM 687 C CA . ILE A 1 92 ? -6.113 0.147 0.793 1.00 92.19 92 ILE A CA 1
ATOM 688 C C . ILE A 1 92 ? -5.188 -0.664 -0.101 1.00 92.19 92 ILE A C 1
ATOM 690 O O . ILE A 1 92 ? -5.285 -0.594 -1.325 1.00 92.19 92 ILE A O 1
ATOM 694 N N . LYS A 1 93 ? -4.333 -1.481 0.516 1.00 91.19 93 LYS A N 1
ATOM 695 C CA . LYS A 1 93 ? -3.625 -2.548 -0.186 1.00 91.19 93 LYS A CA 1
ATOM 696 C C . LYS A 1 93 ? -4.513 -3.797 -0.211 1.00 91.19 93 LYS A C 1
ATOM 698 O O . LYS A 1 93 ? -4.734 -4.389 0.849 1.00 91.19 93 LYS A O 1
ATOM 703 N N . PRO A 1 94 ? -5.043 -4.213 -1.373 1.00 88.19 94 PRO A N 1
ATOM 704 C CA . PRO A 1 94 ? -5.843 -5.425 -1.452 1.00 88.19 94 PRO A CA 1
ATOM 705 C C . PRO A 1 94 ? -4.985 -6.680 -1.244 1.00 88.19 94 PRO A C 1
ATOM 707 O O . PRO A 1 94 ? -3.751 -6.654 -1.296 1.00 88.19 94 PRO A O 1
ATOM 710 N N . THR A 1 95 ? -5.660 -7.809 -1.029 1.00 87.44 95 THR A N 1
ATOM 711 C CA . THR A 1 95 ? -5.028 -9.128 -1.095 1.00 87.44 95 THR A CA 1
ATOM 712 C C . THR A 1 95 ? -4.424 -9.341 -2.480 1.00 87.44 95 THR A C 1
ATOM 714 O O . THR A 1 95 ? -5.062 -9.028 -3.488 1.00 87.44 95 THR A O 1
ATOM 717 N N . LEU A 1 96 ? -3.215 -9.906 -2.526 1.00 84.62 96 LEU A N 1
ATOM 718 C CA . LEU A 1 96 ? -2.554 -10.247 -3.782 1.00 84.62 96 LEU A CA 1
ATOM 719 C C . LEU A 1 96 ? -3.476 -11.109 -4.644 1.00 84.62 96 LEU A C 1
ATOM 721 O O . LEU A 1 96 ? -4.079 -12.069 -4.164 1.00 84.62 96 LEU A O 1
ATOM 725 N N . GLY A 1 97 ? -3.590 -10.752 -5.920 1.00 80.75 97 GLY A N 1
ATOM 726 C CA . GLY A 1 97 ? -4.489 -11.438 -6.842 1.00 80.75 97 GLY A CA 1
ATOM 727 C C . GLY A 1 97 ? -5.780 -10.682 -7.093 1.00 80.75 97 GLY A C 1
ATOM 728 O O . GLY A 1 97 ? -6.283 -10.742 -8.207 1.00 80.75 97 GLY A O 1
ATOM 729 N N . LEU A 1 98 ? -6.306 -9.947 -6.110 1.00 83.31 98 LEU A N 1
ATOM 730 C CA . LEU A 1 98 ? -7.659 -9.389 -6.192 1.00 83.31 98 LEU A CA 1
ATOM 731 C C . LEU A 1 98 ? -7.833 -8.377 -7.335 1.00 83.31 98 LEU A C 1
ATOM 733 O O . LEU A 1 98 ? -8.909 -8.297 -7.923 1.00 83.31 98 LEU A O 1
ATOM 737 N N . THR A 1 99 ? -6.779 -7.638 -7.674 1.00 81.69 99 THR A N 1
ATOM 738 C CA . THR A 1 99 ? -6.723 -6.743 -8.836 1.00 81.69 99 THR A CA 1
ATOM 739 C C . THR A 1 99 ? -5.762 -7.298 -9.885 1.00 81.69 99 THR A C 1
ATOM 741 O O . THR A 1 99 ? -4.797 -7.979 -9.547 1.00 81.69 99 THR A O 1
ATOM 744 N N . SER A 1 100 ? -6.019 -7.039 -11.170 1.00 78.50 100 SER A N 1
ATOM 745 C CA . SER A 1 100 ? -5.139 -7.494 -12.256 1.00 78.50 100 SER A CA 1
ATOM 746 C C . SER A 1 100 ? -3.875 -6.636 -12.373 1.00 78.50 100 SER A C 1
ATOM 748 O O . SER A 1 100 ? -3.913 -5.439 -12.101 1.00 78.50 100 SER A O 1
ATOM 750 N N . ARG A 1 101 ? -2.775 -7.250 -12.828 1.00 69.38 101 ARG A N 1
ATOM 751 C CA . ARG A 1 101 ? -1.480 -6.609 -13.135 1.00 69.38 101 ARG A CA 1
ATOM 752 C C . ARG A 1 101 ? -1.257 -6.247 -14.605 1.00 69.38 101 ARG A C 1
ATOM 754 O O . ARG A 1 101 ? -0.144 -5.887 -14.975 1.00 69.38 101 ARG A O 1
ATOM 761 N N . ALA A 1 102 ? -2.256 -6.428 -15.468 1.00 70.75 102 ALA A N 1
ATOM 762 C CA . ALA A 1 102 ? -2.092 -6.164 -16.896 1.00 70.75 102 ALA A CA 1
ATOM 763 C C . ALA A 1 102 ? -1.738 -4.685 -17.144 1.00 70.75 102 ALA A C 1
ATOM 765 O O . ALA A 1 102 ? -2.429 -3.796 -16.653 1.00 70.75 102 ALA A O 1
ATOM 766 N N . GLY A 1 103 ? -0.662 -4.435 -17.898 1.00 69.62 103 GLY A N 1
ATOM 767 C CA . GLY A 1 103 ? -0.199 -3.079 -18.222 1.00 69.62 103 GLY A CA 1
ATOM 768 C C . GLY A 1 103 ? 0.534 -2.352 -17.089 1.00 69.62 103 GLY A C 1
ATOM 769 O O . GLY A 1 103 ? 0.711 -1.141 -17.170 1.00 69.62 103 GLY A O 1
ATOM 770 N N . VAL A 1 104 ? 0.959 -3.064 -16.041 1.00 77.00 104 VAL A N 1
ATOM 771 C CA . VAL A 1 104 ? 1.670 -2.490 -14.891 1.00 77.00 104 VAL A CA 1
ATOM 772 C C . VAL A 1 104 ? 3.141 -2.917 -14.900 1.00 77.00 104 VAL A C 1
ATOM 774 O O . VAL A 1 104 ? 3.440 -4.096 -15.081 1.00 77.00 104 VAL A O 1
ATOM 777 N N . ILE A 1 105 ? 4.056 -1.970 -14.663 1.00 77.75 105 ILE A N 1
ATOM 778 C CA . ILE A 1 105 ? 5.473 -2.265 -14.394 1.00 77.75 105 ILE A CA 1
ATOM 779 C C . ILE A 1 105 ? 5.580 -2.839 -12.981 1.00 77.75 105 ILE A C 1
ATOM 781 O O . ILE A 1 105 ? 5.143 -2.204 -12.024 1.00 77.75 105 ILE A O 1
ATOM 785 N N . LEU A 1 106 ? 6.162 -4.028 -12.858 1.00 76.25 106 LEU A N 1
ATOM 786 C CA . LEU A 1 106 ? 6.222 -4.776 -11.602 1.00 76.25 106 LEU A CA 1
ATOM 787 C C . LEU A 1 106 ? 7.606 -4.718 -10.968 1.00 76.25 106 LEU A C 1
ATOM 789 O O . LEU A 1 106 ? 8.614 -4.631 -11.672 1.00 76.25 106 LEU A O 1
ATOM 793 N N . ILE A 1 107 ? 7.628 -4.845 -9.642 1.00 74.00 107 ILE A N 1
ATOM 794 C CA . ILE A 1 107 ? 8.852 -5.030 -8.859 1.00 74.00 107 ILE A CA 1
ATOM 795 C C . ILE A 1 107 ? 8.957 -6.486 -8.426 1.00 74.00 107 ILE A C 1
ATOM 797 O O . ILE A 1 107 ? 9.885 -7.187 -8.821 1.00 74.00 107 ILE A O 1
ATOM 801 N N . SER A 1 108 ? 7.975 -6.964 -7.667 1.00 76.44 108 SER A N 1
ATOM 802 C CA . SER A 1 108 ? 7.932 -8.341 -7.183 1.00 76.44 108 SER A CA 1
ATOM 803 C C . SER A 1 108 ? 6.541 -8.904 -7.424 1.00 76.44 108 SER A C 1
ATOM 805 O O . SER A 1 108 ? 5.608 -8.624 -6.671 1.00 76.44 108 SER A O 1
ATOM 807 N N . PRO A 1 109 ? 6.360 -9.740 -8.462 1.00 77.81 109 PRO A N 1
ATOM 808 C CA . PRO A 1 109 ? 5.131 -10.484 -8.696 1.00 77.81 109 PRO A CA 1
ATOM 809 C C . PRO A 1 109 ? 4.566 -11.232 -7.478 1.00 77.81 109 PRO A C 1
ATOM 811 O O . PRO A 1 109 ? 3.386 -11.592 -7.513 1.00 77.81 109 PRO A O 1
ATOM 814 N N . ARG A 1 110 ? 5.376 -11.518 -6.448 1.00 80.31 110 ARG A N 1
ATOM 815 C CA . ARG A 1 110 ? 4.929 -12.167 -5.203 1.00 80.31 110 ARG A CA 1
ATOM 816 C C . ARG A 1 110 ? 4.420 -11.206 -4.130 1.00 80.31 110 ARG A C 1
ATOM 818 O O . ARG A 1 110 ? 3.777 -11.677 -3.195 1.00 80.31 110 ARG A O 1
ATOM 825 N N . GLN A 1 111 ? 4.708 -9.914 -4.227 1.00 76.75 111 GLN A N 1
ATOM 826 C CA . GLN A 1 111 ? 4.339 -8.924 -3.208 1.00 76.75 111 GLN A CA 1
ATOM 827 C C . GLN A 1 111 ? 3.456 -7.811 -3.764 1.00 76.75 111 GLN A C 1
ATOM 829 O O . GLN A 1 111 ? 2.563 -7.344 -3.054 1.00 76.75 111 GLN A O 1
ATOM 834 N N . ASP A 1 112 ? 3.647 -7.457 -5.036 1.00 75.06 112 ASP A N 1
ATOM 835 C CA . ASP A 1 112 ? 2.834 -6.478 -5.742 1.00 75.06 112 ASP A CA 1
ATOM 836 C C . ASP A 1 112 ? 1.354 -6.841 -5.583 1.00 75.06 112 ASP A C 1
ATOM 838 O O . ASP A 1 112 ? 0.906 -7.946 -5.913 1.00 75.06 112 ASP A O 1
ATOM 842 N N . ASN A 1 113 ? 0.573 -5.893 -5.065 1.00 68.00 113 ASN A N 1
ATOM 843 C CA . ASN A 1 113 ? -0.847 -6.077 -4.763 1.00 68.00 113 ASN A CA 1
ATOM 844 C C . ASN A 1 113 ? -1.703 -6.448 -5.992 1.00 68.00 113 ASN A C 1
ATOM 846 O O . ASN A 1 113 ? -2.850 -6.868 -5.835 1.00 68.00 113 ASN A O 1
ATOM 850 N N . VAL A 1 114 ? -1.146 -6.321 -7.198 1.00 67.69 114 VAL A N 1
ATOM 851 C CA . VAL A 1 114 ? -1.733 -6.735 -8.472 1.00 67.69 114 VAL A CA 1
ATOM 852 C C . VAL A 1 114 ? -1.297 -8.156 -8.869 1.00 67.69 114 VAL A C 1
ATOM 854 O O . VAL A 1 114 ? -0.117 -8.507 -8.901 1.00 67.69 114 VAL A O 1
ATOM 857 N N . GLY A 1 115 ? -2.256 -9.011 -9.219 1.00 60.47 115 GLY A N 1
ATOM 858 C CA . GLY A 1 115 ? -2.041 -10.415 -9.575 1.00 60.47 115 GLY A CA 1
ATOM 859 C C . GLY A 1 115 ? -2.036 -10.713 -11.068 1.00 60.47 115 GLY A C 1
ATOM 860 O O . GLY A 1 115 ? -2.574 -9.956 -11.875 1.00 60.47 115 GLY A O 1
ATOM 861 N N . ASP A 1 116 ? -1.444 -11.853 -11.436 1.00 75.00 116 ASP A N 1
ATOM 862 C CA . ASP A 1 116 ? -1.556 -12.391 -12.793 1.00 75.00 116 ASP A CA 1
ATOM 863 C C . ASP A 1 116 ? -2.984 -12.868 -13.105 1.00 75.00 116 ASP A C 1
ATOM 865 O O . ASP A 1 116 ? -3.838 -12.974 -12.224 1.00 75.00 116 ASP A O 1
ATOM 869 N N . LYS A 1 117 ? -3.252 -13.196 -14.375 1.00 77.31 117 LYS A N 1
ATOM 870 C CA . LYS A 1 117 ? -4.581 -13.638 -14.821 1.00 77.31 117 LYS A CA 1
ATOM 871 C C . LYS A 1 117 ? -5.126 -14.812 -13.998 1.00 77.31 117 LYS A C 1
ATOM 873 O O . LYS A 1 117 ? -6.318 -14.833 -13.704 1.00 77.31 117 LYS A O 1
ATOM 878 N N . LYS A 1 118 ? -4.289 -15.787 -13.626 1.00 82.56 118 LYS A N 1
ATOM 879 C CA . LYS A 1 118 ? -4.729 -16.961 -12.856 1.00 82.56 118 LYS A CA 1
ATOM 880 C C . LYS A 1 118 ? -5.081 -16.563 -11.425 1.00 82.56 118 LYS A C 1
ATOM 882 O O . LYS A 1 118 ? -6.142 -16.950 -10.942 1.00 82.56 118 LYS A O 1
ATOM 887 N N . ALA A 1 119 ? -4.235 -15.761 -10.781 1.00 80.31 119 ALA A N 1
ATOM 888 C CA . ALA A 1 119 ? -4.465 -15.238 -9.442 1.00 80.31 119 ALA A CA 1
ATOM 889 C C . ALA A 1 119 ? -5.721 -14.356 -9.389 1.00 80.31 119 ALA A C 1
ATOM 891 O O . ALA A 1 119 ? -6.535 -14.517 -8.484 1.00 80.31 119 ALA A O 1
ATOM 892 N N . THR A 1 120 ? -5.939 -13.498 -10.389 1.00 82.06 120 THR A N 1
ATOM 893 C CA . THR A 1 120 ? -7.138 -12.652 -10.477 1.00 82.06 120 THR A CA 1
ATOM 894 C C . THR A 1 120 ? -8.407 -13.447 -10.710 1.00 82.06 120 THR A C 1
ATOM 896 O O . THR A 1 120 ? -9.400 -13.212 -10.024 1.00 82.06 120 THR A O 1
ATOM 899 N N . ILE A 1 121 ? -8.384 -14.451 -11.590 1.00 82.06 121 ILE A N 1
ATOM 900 C CA . ILE A 1 121 ? -9.527 -15.359 -11.745 1.00 82.06 121 ILE A CA 1
ATOM 901 C C . ILE A 1 121 ? -9.809 -16.079 -10.421 1.00 82.06 121 ILE A C 1
ATOM 903 O O . ILE A 1 121 ? -10.951 -16.101 -9.967 1.00 82.06 121 ILE A O 1
ATOM 907 N N . ALA A 1 122 ? -8.779 -16.612 -9.760 1.00 85.75 122 ALA A N 1
ATOM 908 C CA . ALA A 1 122 ? -8.935 -17.308 -8.487 1.00 85.75 122 ALA A CA 1
ATOM 909 C C . ALA A 1 122 ? -9.459 -16.395 -7.367 1.00 85.75 122 ALA A C 1
ATOM 911 O O . ALA A 1 122 ? -10.233 -16.857 -6.526 1.00 85.75 122 ALA A O 1
ATOM 912 N N . ALA A 1 123 ? -9.059 -15.122 -7.356 1.00 83.81 123 ALA A N 1
ATOM 913 C CA . ALA A 1 123 ? -9.463 -14.145 -6.355 1.00 83.81 123 ALA A CA 1
ATOM 914 C C . ALA A 1 123 ? -10.842 -13.525 -6.630 1.00 83.81 123 ALA A C 1
ATOM 916 O O . ALA A 1 123 ? -11.503 -13.089 -5.690 1.00 83.81 123 ALA A O 1
ATOM 917 N N . SER A 1 124 ? -11.308 -13.528 -7.884 1.00 83.44 124 SER A N 1
ATOM 918 C CA . SER A 1 124 ? -12.593 -12.931 -8.284 1.00 83.44 124 SER A CA 1
ATOM 919 C C . SER A 1 124 ? -13.786 -13.466 -7.485 1.00 83.44 124 SER A C 1
ATOM 921 O O . SER A 1 124 ? -14.695 -12.711 -7.157 1.00 83.44 124 SER A O 1
ATOM 923 N N . LYS A 1 125 ? -13.736 -14.736 -7.060 1.00 87.00 125 LYS A N 1
ATOM 924 C CA . LYS A 1 125 ? -14.757 -15.365 -6.204 1.00 87.00 125 LYS A CA 1
ATOM 925 C C . LYS A 1 125 ? -14.915 -14.711 -4.824 1.00 87.00 125 LYS A C 1
ATOM 927 O O . LYS A 1 125 ? -15.908 -14.956 -4.149 1.00 87.00 125 LYS A O 1
ATOM 932 N N . PHE A 1 126 ? -13.930 -13.930 -4.380 1.00 86.31 126 PHE A N 1
ATOM 933 C CA . PHE A 1 126 ? -13.967 -13.193 -3.115 1.00 86.31 126 PHE A CA 1
ATOM 934 C C . PHE A 1 126 ? -14.491 -11.760 -3.275 1.00 86.31 126 PHE A C 1
ATOM 936 O O . PHE A 1 126 ? -14.652 -11.056 -2.274 1.00 86.31 126 PHE A O 1
ATOM 943 N N . ILE A 1 127 ? -14.761 -11.321 -4.508 1.00 86.00 127 ILE A N 1
ATOM 944 C CA . ILE A 1 127 ? -15.433 -10.053 -4.774 1.00 86.00 127 ILE A CA 1
ATOM 945 C C . ILE A 1 127 ? -16.937 -10.305 -4.618 1.00 86.00 127 ILE A C 1
ATOM 947 O O . ILE A 1 127 ? -17.512 -11.082 -5.382 1.00 86.00 127 ILE A O 1
ATOM 951 N N . PRO A 1 128 ? -17.600 -9.695 -3.624 1.00 88.38 128 PRO A N 1
ATOM 952 C CA . PRO A 1 128 ? -19.019 -9.926 -3.404 1.00 88.38 128 PRO A CA 1
ATOM 953 C C . PRO A 1 128 ? -19.846 -9.309 -4.539 1.00 88.38 128 PRO A C 1
ATOM 955 O O . PRO A 1 128 ? -19.509 -8.244 -5.069 1.00 88.38 128 PRO A O 1
ATOM 958 N N . ALA A 1 129 ? -20.981 -9.930 -4.860 1.00 87.94 129 ALA A N 1
ATOM 959 C CA . ALA A 1 129 ? -21.955 -9.337 -5.770 1.00 87.94 129 ALA A CA 1
ATOM 960 C C . ALA A 1 129 ? -22.401 -7.960 -5.237 1.00 87.94 129 ALA A C 1
ATOM 962 O O . ALA A 1 129 ? -22.737 -7.828 -4.060 1.00 87.94 129 ALA A O 1
ATOM 963 N N . GLY A 1 130 ? -22.349 -6.923 -6.080 1.00 85.69 130 GLY A N 1
ATOM 964 C CA . GLY A 1 130 ? -22.621 -5.532 -5.681 1.00 85.69 130 GLY A CA 1
ATOM 965 C C . GLY A 1 130 ? -21.444 -4.791 -5.022 1.00 85.69 130 GLY A C 1
ATOM 966 O O . GLY A 1 130 ? -21.597 -3.639 -4.614 1.00 85.69 130 GLY A O 1
ATOM 967 N N . GLY A 1 131 ? -20.262 -5.413 -4.934 1.00 88.56 131 GLY A N 1
ATOM 968 C CA . GLY A 1 131 ? -19.019 -4.779 -4.486 1.00 88.56 131 GLY A CA 1
ATOM 969 C C . GLY A 1 131 ? -18.945 -4.511 -2.978 1.00 88.56 131 GLY A C 1
ATOM 970 O O . GLY A 1 131 ? -19.853 -4.818 -2.210 1.00 88.56 131 GLY A O 1
ATOM 971 N N . TYR A 1 132 ? -17.838 -3.927 -2.517 1.00 90.25 132 TYR A N 1
ATOM 972 C CA . TYR A 1 132 ? -17.554 -3.786 -1.080 1.00 90.25 132 TYR A CA 1
ATOM 973 C C . TYR A 1 132 ? -18.371 -2.698 -0.361 1.00 90.25 132 TYR A C 1
ATOM 975 O O . TYR A 1 132 ? -18.392 -2.668 0.869 1.00 90.25 132 TYR A O 1
ATOM 983 N N . LYS A 1 133 ? -19.096 -1.836 -1.093 1.00 91.56 133 LYS A N 1
ATOM 984 C CA . LYS A 1 133 ? -19.930 -0.762 -0.514 1.00 91.56 133 LYS A CA 1
ATOM 985 C C . LYS A 1 133 ? -20.957 -1.299 0.489 1.00 91.56 133 LYS A C 1
ATOM 987 O O . LYS A 1 133 ? -21.234 -0.648 1.491 1.00 91.56 133 LYS A O 1
ATOM 992 N N . GLN A 1 134 ? -21.478 -2.503 0.258 1.00 92.19 134 GLN A N 1
ATOM 993 C CA . GLN A 1 134 ? -22.445 -3.161 1.144 1.00 92.19 134 GLN A CA 1
ATOM 994 C C . GLN A 1 134 ? -21.921 -3.414 2.571 1.00 92.19 134 GLN A C 1
ATOM 996 O O . GLN A 1 134 ? -22.700 -3.641 3.497 1.00 92.19 134 GLN A O 1
ATOM 1001 N N . PHE A 1 135 ? -20.602 -3.362 2.770 1.00 93.12 135 PHE A N 1
ATOM 1002 C CA . PHE A 1 135 ? -19.981 -3.536 4.079 1.00 93.12 135 PHE A CA 1
ATOM 1003 C C . PHE A 1 135 ? -19.783 -2.224 4.848 1.00 93.12 135 PHE A C 1
ATOM 1005 O O . PHE A 1 135 ? -19.342 -2.265 5.997 1.00 93.12 135 PHE A O 1
ATOM 1012 N N . LEU A 1 136 ? -20.150 -1.072 4.273 1.00 93.88 136 LEU A N 1
ATOM 1013 C CA . LEU A 1 136 ? -20.111 0.225 4.952 1.00 93.88 136 LEU A CA 1
ATOM 1014 C C . LEU A 1 136 ? -21.247 0.328 5.979 1.00 93.88 136 LEU A C 1
ATOM 1016 O O . LEU A 1 136 ? -22.325 0.853 5.711 1.00 93.88 136 LEU A O 1
ATOM 1020 N N . LYS A 1 137 ? -20.995 -0.202 7.176 1.00 94.88 137 LYS A N 1
ATOM 1021 C CA . LYS A 1 137 ? -21.924 -0.189 8.311 1.00 94.88 137 LYS A CA 1
ATOM 1022 C C . LYS A 1 137 ? -21.426 0.790 9.368 1.00 94.88 137 LYS A C 1
ATOM 1024 O O . LYS A 1 137 ? -20.326 0.604 9.885 1.00 94.88 137 LYS A O 1
ATOM 1029 N N . ALA A 1 138 ? -22.253 1.769 9.744 1.00 94.00 138 ALA A N 1
ATOM 1030 C CA . ALA A 1 138 ? -21.908 2.766 10.768 1.00 94.00 138 ALA A CA 1
ATOM 1031 C C . ALA A 1 138 ? -21.467 2.121 12.099 1.00 94.00 138 ALA A C 1
ATOM 1033 O O . ALA A 1 138 ? -20.493 2.546 12.713 1.00 94.00 138 ALA A O 1
ATOM 1034 N N . GLU A 1 139 ? -22.124 1.024 12.485 1.00 95.44 139 GLU A N 1
ATOM 1035 C CA . GLU A 1 139 ? -21.825 0.246 13.694 1.00 95.44 139 GLU A CA 1
ATOM 1036 C C . GLU A 1 139 ? -20.948 -0.990 13.409 1.00 95.44 139 GLU A C 1
ATOM 1038 O O . GLU A 1 139 ? -20.932 -1.947 14.182 1.00 95.44 139 GLU A O 1
ATOM 1043 N N . GLY A 1 140 ? -20.215 -1.007 12.288 1.00 95.62 140 GLY A N 1
ATOM 1044 C CA . GLY A 1 140 ? -19.430 -2.165 11.840 1.00 95.62 140 GLY A CA 1
ATOM 1045 C C . GLY A 1 140 ? -18.372 -2.636 12.846 1.00 95.62 140 GLY A C 1
ATOM 1046 O O . GLY A 1 140 ? -18.057 -3.829 12.898 1.00 95.62 140 GLY A O 1
ATOM 1047 N N . LEU A 1 141 ? -17.888 -1.719 13.688 1.00 95.81 141 LEU A N 1
ATOM 1048 C CA . LEU A 1 141 ? -16.902 -1.964 14.742 1.00 95.81 141 LEU A CA 1
ATOM 1049 C C . LEU A 1 141 ? -17.474 -2.626 16.003 1.00 95.81 141 LEU A C 1
ATOM 1051 O O . LEU A 1 141 ? -16.717 -3.212 16.779 1.00 95.81 141 LEU A O 1
ATOM 1055 N N . ARG A 1 142 ? -18.796 -2.593 16.206 1.00 97.56 142 ARG A N 1
ATOM 1056 C CA . ARG A 1 142 ? -19.422 -3.135 17.415 1.00 97.56 142 ARG A CA 1
ATOM 1057 C C . ARG A 1 142 ? -19.128 -4.632 17.549 1.00 97.56 142 ARG A C 1
ATOM 1059 O O . ARG A 1 142 ? -19.351 -5.413 16.618 1.00 97.56 142 ARG A O 1
ATOM 1066 N N . GLY A 1 143 ? -18.590 -5.018 18.705 1.00 97.31 143 GLY A N 1
ATOM 1067 C CA . GLY A 1 143 ? -18.201 -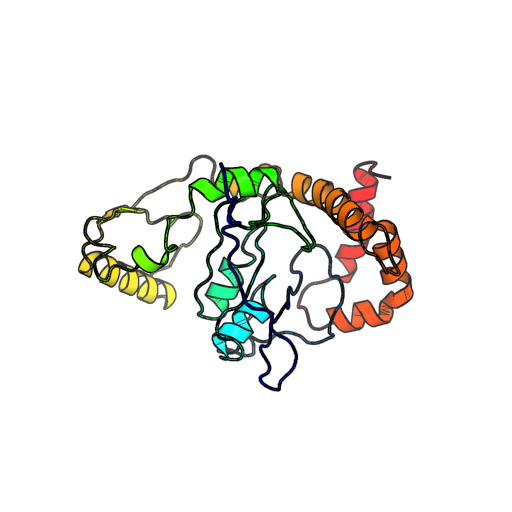6.392 19.026 1.00 97.31 143 GLY A CA 1
ATOM 1068 C C . GLY A 1 143 ? -16.962 -6.903 18.281 1.00 97.31 143 GLY A C 1
ATOM 1069 O O . GLY A 1 143 ? -16.598 -8.065 18.455 1.00 97.31 143 GLY A O 1
ATOM 1070 N N . LYS A 1 144 ? -16.299 -6.084 17.449 1.00 97.94 144 LYS A N 1
ATOM 1071 C CA . LYS A 1 144 ? -15.057 -6.487 16.772 1.00 97.94 144 LYS A CA 1
ATOM 1072 C C . LYS A 1 144 ? -13.887 -6.460 17.742 1.00 97.94 144 LYS A C 1
ATOM 1074 O O . LYS A 1 144 ? -13.835 -5.629 18.646 1.00 97.94 144 LYS A O 1
ATOM 1079 N N . ARG A 1 145 ? -12.938 -7.369 17.532 1.00 97.88 145 ARG A N 1
ATOM 1080 C CA . ARG A 1 145 ? -11.686 -7.442 18.286 1.00 97.88 145 ARG A CA 1
ATOM 1081 C C . ARG A 1 145 ? -10.575 -6.859 17.422 1.00 97.88 145 ARG A C 1
ATOM 1083 O O . ARG A 1 145 ? -10.336 -7.375 16.335 1.00 97.88 145 ARG A O 1
ATOM 1090 N N . LEU A 1 146 ? -9.925 -5.796 17.888 1.00 95.44 146 LEU A N 1
ATOM 1091 C CA . LEU A 1 146 ? -8.782 -5.188 17.207 1.00 95.44 146 LEU A CA 1
ATOM 1092 C C . LEU A 1 146 ? -7.523 -5.395 18.034 1.00 95.44 146 LEU A C 1
ATOM 1094 O O . LEU A 1 146 ? -7.464 -5.024 19.207 1.00 95.44 146 LEU A O 1
ATOM 1098 N N . GLY A 1 147 ? -6.526 -5.995 17.398 1.00 93.56 147 GLY A N 1
ATOM 1099 C CA . GLY A 1 147 ? -5.226 -6.213 17.992 1.00 93.56 147 GLY A CA 1
ATOM 1100 C C . GLY A 1 147 ? -4.323 -4.991 17.890 1.00 93.56 147 GLY A C 1
ATOM 1101 O O . GLY A 1 147 ? -4.116 -4.478 16.795 1.00 93.56 147 GLY A O 1
ATOM 1102 N N . ILE A 1 148 ? -3.779 -4.530 19.016 1.00 90.62 148 ILE A N 1
ATOM 1103 C CA . ILE A 1 148 ? -2.882 -3.372 19.061 1.00 90.62 148 ILE A CA 1
ATOM 1104 C C . ILE A 1 148 ? -1.427 -3.849 19.114 1.00 90.62 148 ILE A C 1
ATOM 1106 O O . ILE A 1 148 ? -0.915 -4.219 20.172 1.00 90.62 148 ILE A O 1
ATOM 1110 N N . LEU A 1 149 ? -0.760 -3.808 17.961 1.00 87.75 149 LEU A N 1
ATOM 1111 C CA . LEU A 1 149 ? 0.649 -4.171 17.790 1.00 87.75 149 LEU A CA 1
ATOM 1112 C C . LEU A 1 149 ? 1.560 -2.990 18.132 1.00 87.75 149 LEU A C 1
ATOM 1114 O O . LEU A 1 149 ? 1.890 -2.197 17.259 1.00 87.75 149 LEU A O 1
ATOM 1118 N N . ARG A 1 150 ? 1.954 -2.853 19.404 1.00 84.19 150 ARG A N 1
ATOM 1119 C CA . ARG A 1 150 ? 2.837 -1.750 19.831 1.00 84.19 150 ARG A CA 1
ATOM 1120 C C . ARG A 1 150 ? 4.299 -1.996 19.466 1.00 84.19 150 ARG A C 1
ATOM 1122 O O . ARG A 1 150 ? 4.926 -1.162 18.830 1.00 84.19 150 ARG A O 1
ATOM 1129 N N . ARG A 1 151 ? 4.861 -3.137 19.867 1.00 81.69 151 ARG A N 1
ATOM 1130 C CA . ARG A 1 151 ? 6.270 -3.464 19.603 1.00 81.69 151 ARG A CA 1
ATOM 1131 C C . ARG A 1 151 ? 6.394 -4.302 18.324 1.00 81.69 151 ARG A C 1
ATOM 1133 O O . ARG A 1 151 ? 5.567 -5.191 18.139 1.00 81.69 151 ARG A O 1
ATOM 1140 N N . PRO A 1 152 ? 7.406 -4.057 17.473 1.00 81.25 152 PRO A N 1
ATOM 1141 C CA . PRO A 1 152 ? 8.407 -2.979 17.533 1.00 81.25 152 PRO A CA 1
ATOM 1142 C C . PRO A 1 152 ? 7.963 -1.661 16.858 1.00 81.25 152 PRO A C 1
ATOM 1144 O O . PRO A 1 152 ? 8.731 -0.707 16.826 1.00 81.25 152 PRO A O 1
ATOM 1147 N N . PHE A 1 153 ? 6.742 -1.591 16.325 1.00 81.62 153 PHE A N 1
ATOM 1148 C CA . PHE A 1 153 ? 6.296 -0.536 15.403 1.00 81.62 153 PHE A CA 1
ATOM 1149 C C . PHE A 1 153 ? 6.203 0.874 15.991 1.00 81.62 153 PHE A C 1
ATOM 1151 O O . PHE A 1 153 ? 6.468 1.852 15.297 1.00 81.62 153 PHE A O 1
ATOM 1158 N N . PHE A 1 154 ? 5.794 1.008 17.249 1.00 77.12 154 PHE A N 1
ATOM 1159 C CA . PHE A 1 154 ? 5.691 2.302 17.904 1.00 77.12 154 PHE A CA 1
ATOM 1160 C C . PHE A 1 154 ? 5.945 2.201 19.406 1.00 77.12 154 PHE A C 1
ATOM 1162 O O . PHE A 1 154 ? 5.262 1.498 20.154 1.00 77.12 154 PHE A O 1
ATOM 1169 N N . ASN A 1 155 ? 6.920 2.982 19.862 1.00 71.00 155 ASN A N 1
ATOM 1170 C CA . ASN A 1 155 ? 7.204 3.187 21.272 1.00 71.00 155 ASN A CA 1
ATOM 1171 C C . ASN A 1 155 ? 6.981 4.660 21.607 1.00 71.00 155 ASN A C 1
ATOM 1173 O O . ASN A 1 155 ? 7.880 5.488 21.475 1.00 71.00 155 ASN A O 1
ATOM 1177 N N . PHE A 1 156 ? 5.753 5.005 21.986 1.00 67.44 156 PHE A N 1
ATOM 1178 C CA . PHE A 1 156 ? 5.454 6.369 22.388 1.00 67.44 156 PHE A CA 1
ATOM 1179 C C . PHE A 1 156 ? 5.940 6.600 23.819 1.00 67.44 156 PHE A C 1
ATOM 1181 O O . PHE A 1 156 ? 5.418 6.007 24.762 1.00 67.44 156 PHE A O 1
ATOM 1188 N N . SER A 1 157 ? 6.917 7.486 23.996 1.00 58.69 157 SER A N 1
ATOM 1189 C CA . SER A 1 157 ? 7.255 8.011 25.315 1.00 58.69 157 SER A CA 1
ATOM 1190 C C . SER A 1 157 ? 6.177 9.005 25.753 1.00 58.69 157 SER A C 1
ATOM 1192 O O . SER A 1 157 ? 6.016 10.046 25.110 1.00 58.69 157 SER A O 1
ATOM 1194 N N . GLY A 1 158 ? 5.468 8.705 26.845 1.00 66.44 158 GLY A N 1
ATOM 1195 C CA . GLY A 1 158 ? 4.647 9.662 27.599 1.00 66.44 158 GLY A CA 1
ATOM 1196 C C . GLY A 1 158 ? 3.894 10.710 26.763 1.00 66.44 158 GLY A C 1
ATOM 1197 O O . GLY A 1 158 ? 3.228 10.384 25.788 1.00 66.44 158 GLY A O 1
ATOM 1198 N N . THR A 1 159 ? 4.007 11.978 27.159 1.00 70.19 159 THR A N 1
ATOM 1199 C CA . THR A 1 159 ? 3.218 13.147 26.721 1.00 70.19 159 THR A CA 1
ATOM 1200 C C . THR A 1 159 ? 3.358 13.569 25.251 1.00 70.19 159 THR A C 1
ATOM 1202 O O . THR A 1 159 ? 2.825 14.619 24.890 1.00 70.19 159 THR A O 1
ATOM 1205 N N . SER A 1 160 ? 4.029 12.797 24.388 1.00 86.31 160 SER A N 1
ATOM 1206 C CA . SER A 1 160 ? 4.168 13.143 22.964 1.00 86.31 160 SER A CA 1
ATOM 1207 C C . SER A 1 160 ? 2.810 13.326 22.272 1.00 86.31 160 SER A C 1
ATOM 1209 O O . SER A 1 160 ? 1.836 12.642 22.594 1.00 86.31 160 SER A O 1
ATOM 1211 N N . VAL A 1 161 ? 2.753 14.221 21.279 1.00 87.44 161 VAL A N 1
ATOM 1212 C CA . VAL A 1 161 ? 1.537 14.455 20.477 1.00 87.44 161 VAL A CA 1
ATOM 1213 C C . VAL A 1 161 ? 1.040 13.145 19.863 1.00 87.44 161 VAL A C 1
ATOM 1215 O O . VAL A 1 161 ? -0.144 12.837 19.947 1.00 87.44 161 VAL A O 1
ATOM 1218 N N . SER A 1 162 ? 1.946 12.313 19.342 1.00 85.69 162 SER A N 1
ATOM 1219 C CA . SER A 1 162 ? 1.604 10.997 18.799 1.00 85.69 162 SER A CA 1
ATOM 1220 C C . SER A 1 162 ? 0.950 10.091 19.847 1.00 85.69 162 SER A C 1
ATOM 1222 O O . SER A 1 162 ? -0.094 9.509 19.565 1.00 85.69 162 SER A O 1
ATOM 1224 N N . ALA A 1 163 ? 1.489 10.014 21.071 1.00 86.56 163 ALA A N 1
ATOM 1225 C CA . ALA A 1 163 ? 0.872 9.224 22.142 1.00 86.56 163 ALA A CA 1
ATOM 1226 C C . ALA A 1 163 ? -0.568 9.671 22.423 1.00 86.56 163 ALA A C 1
ATOM 1228 O O . ALA A 1 163 ? -1.475 8.841 22.488 1.00 86.56 163 ALA A O 1
ATOM 1229 N N . GLN A 1 164 ? -0.781 10.983 22.557 1.00 89.88 164 GLN A N 1
ATOM 1230 C CA . GLN A 1 164 ? -2.093 11.562 22.850 1.00 89.88 164 GLN A CA 1
ATOM 1231 C C . GLN A 1 164 ? -3.095 11.303 21.715 1.00 89.88 164 GLN A C 1
ATOM 1233 O O . GLN A 1 164 ? -4.250 10.946 21.969 1.00 89.88 164 GLN A O 1
ATOM 1238 N N . THR A 1 165 ? -2.648 11.416 20.462 1.00 90.50 165 THR A N 1
ATOM 1239 C CA . THR A 1 165 ? -3.455 11.120 19.272 1.00 90.50 165 THR A CA 1
ATOM 1240 C C . THR A 1 165 ? -3.874 9.649 19.230 1.00 90.50 165 THR A C 1
ATOM 1242 O O . THR A 1 165 ? -5.062 9.351 19.093 1.00 90.50 165 THR A O 1
ATOM 1245 N N . PHE A 1 166 ? -2.941 8.713 19.433 1.00 89.69 166 PHE A N 1
ATOM 1246 C CA . PHE A 1 166 ? -3.260 7.282 19.463 1.00 89.69 166 PHE A CA 1
ATOM 1247 C C . PHE A 1 166 ? -4.209 6.918 20.609 1.00 89.69 166 PHE A C 1
ATOM 1249 O O . PHE A 1 166 ? -5.172 6.183 20.389 1.00 89.69 166 PHE A O 1
ATOM 1256 N N . GLU A 1 167 ? -4.004 7.460 21.813 1.00 90.00 167 GLU A N 1
ATOM 1257 C CA . GLU A 1 167 ? -4.922 7.212 22.931 1.00 90.00 167 GLU A CA 1
ATOM 1258 C C . GLU A 1 167 ? -6.325 7.776 22.667 1.00 90.00 167 GLU A C 1
ATOM 1260 O O . GLU A 1 167 ? -7.326 7.128 22.993 1.00 90.00 167 GLU A O 1
ATOM 1265 N N . THR A 1 168 ? -6.424 8.923 21.988 1.00 93.62 168 THR A N 1
ATOM 1266 C CA . THR A 1 168 ? -7.709 9.466 21.525 1.00 93.62 168 THR A CA 1
ATOM 1267 C C . THR A 1 168 ? -8.391 8.505 20.548 1.00 93.62 168 THR A C 1
ATOM 1269 O O . THR A 1 168 ? -9.561 8.167 20.739 1.00 93.62 168 THR A O 1
ATOM 1272 N N . HIS A 1 169 ? -7.663 7.973 19.562 1.00 93.56 169 HIS A N 1
ATOM 1273 C CA . HIS A 1 169 ? -8.202 6.978 18.631 1.00 93.56 169 HIS A CA 1
ATOM 1274 C C . HIS A 1 169 ? -8.645 5.690 19.338 1.00 93.56 169 HIS A C 1
ATOM 1276 O O . HIS A 1 169 ? -9.737 5.180 19.071 1.00 93.56 169 HIS A O 1
ATOM 1282 N N . PHE A 1 170 ? -7.865 5.180 20.293 1.00 93.81 170 PHE A N 1
ATOM 1283 C CA . PHE A 1 170 ? -8.250 4.006 21.078 1.00 93.81 170 PHE A CA 1
ATOM 1284 C C . PHE A 1 170 ? -9.497 4.261 21.928 1.00 93.81 170 PHE A C 1
ATOM 1286 O O . PHE A 1 170 ? -10.341 3.372 22.060 1.00 93.81 170 PHE A O 1
ATOM 1293 N N . LYS A 1 171 ? -9.661 5.465 22.489 1.00 95.94 171 LYS A N 1
ATOM 1294 C CA . LYS A 1 171 ? -10.891 5.857 23.190 1.00 95.94 171 LYS A CA 1
ATOM 1295 C C . LYS A 1 171 ? -12.093 5.822 22.246 1.00 95.94 171 LYS A C 1
ATOM 1297 O O . LYS A 1 171 ? -13.097 5.199 22.589 1.00 95.94 171 LYS A O 1
ATOM 1302 N N . THR A 1 172 ? -11.972 6.398 21.050 1.00 96.75 172 THR A N 1
ATOM 1303 C CA . THR A 1 172 ? -13.031 6.363 20.031 1.00 96.75 172 THR A CA 1
ATOM 1304 C C . THR A 1 172 ? -13.400 4.930 19.642 1.00 96.75 172 THR A C 1
ATOM 1306 O O . THR A 1 172 ? -14.582 4.591 19.622 1.00 96.75 172 THR A O 1
ATOM 1309 N N . LEU A 1 173 ? -12.419 4.054 19.400 1.00 96.56 173 LEU A N 1
ATOM 1310 C CA . LEU A 1 173 ? -12.674 2.651 19.047 1.00 96.56 173 LEU A CA 1
ATOM 1311 C C . LEU A 1 173 ? -13.456 1.911 20.143 1.00 96.56 173 LEU A C 1
ATOM 1313 O O . LEU A 1 173 ? -14.435 1.225 19.838 1.00 96.56 173 LEU A O 1
ATOM 1317 N N . ARG A 1 174 ? -13.077 2.087 21.417 1.00 96.69 174 ARG A N 1
ATOM 1318 C CA . ARG A 1 174 ? -13.801 1.493 22.556 1.00 96.69 174 ARG A CA 1
ATOM 1319 C C . ARG A 1 174 ? -15.224 2.038 22.675 1.00 96.69 174 ARG A C 1
ATOM 1321 O O . ARG A 1 174 ? -16.156 1.261 22.850 1.00 96.69 174 ARG A O 1
ATOM 1328 N N . GLN A 1 175 ? -15.411 3.352 22.516 1.00 96.81 175 GLN A N 1
ATOM 1329 C CA . GLN A 1 175 ? -16.739 3.985 22.524 1.00 96.81 175 GLN A CA 1
ATOM 1330 C C . GLN A 1 175 ? -17.649 3.459 21.404 1.00 96.81 175 GLN A C 1
ATOM 1332 O O . GLN A 1 175 ? -18.858 3.372 21.589 1.00 96.81 175 GLN A O 1
ATOM 1337 N N . LYS A 1 176 ? -17.078 3.051 20.263 1.00 96.75 176 LYS A N 1
ATOM 1338 C CA . LYS A 1 176 ? -17.796 2.383 19.162 1.00 96.75 176 LYS A CA 1
ATOM 1339 C C . LYS A 1 176 ? -18.023 0.878 19.384 1.00 96.75 176 LYS A C 1
ATOM 1341 O O . LYS A 1 176 ? -18.442 0.173 18.469 1.00 96.75 176 LYS A O 1
ATOM 1346 N N . GLY A 1 177 ? -17.774 0.377 20.595 1.00 97.00 177 GLY A N 1
ATOM 1347 C CA . GLY A 1 177 ? -18.018 -1.014 20.979 1.00 97.00 177 GLY A CA 1
ATOM 1348 C C . GLY A 1 177 ? -16.944 -1.993 20.505 1.00 97.00 177 GLY A C 1
ATOM 1349 O O . GLY A 1 177 ? -17.216 -3.191 20.435 1.00 97.00 177 GLY A O 1
ATOM 1350 N N . THR A 1 178 ? -15.749 -1.504 20.162 1.00 98.12 178 THR A N 1
ATOM 1351 C CA . THR A 1 178 ? -14.613 -2.356 19.786 1.00 98.12 178 THR A CA 1
ATOM 1352 C C . THR A 1 178 ? -13.898 -2.876 21.028 1.00 98.12 178 THR A C 1
ATOM 1354 O O . THR A 1 178 ? -13.602 -2.120 21.953 1.00 98.12 178 THR A O 1
ATOM 1357 N N . ILE A 1 179 ? -13.541 -4.155 21.018 1.00 97.94 179 ILE A N 1
ATOM 1358 C CA . ILE A 1 179 ? -12.709 -4.796 22.035 1.00 97.94 179 ILE A CA 1
ATOM 1359 C C . ILE A 1 179 ? -11.247 -4.660 21.599 1.00 97.94 179 ILE A C 1
ATOM 1361 O O . ILE A 1 179 ? -10.834 -5.260 20.607 1.00 97.94 179 ILE A O 1
ATOM 1365 N N . LEU A 1 180 ? -10.457 -3.870 22.326 1.00 95.88 180 LEU A N 1
ATOM 1366 C CA . LEU A 1 180 ? -9.028 -3.716 22.046 1.00 95.88 180 LEU A CA 1
ATOM 1367 C C . LEU A 1 180 ? -8.227 -4.790 22.782 1.00 95.88 180 LEU A C 1
ATOM 1369 O O . LEU A 1 180 ? -8.347 -4.933 23.997 1.00 95.88 180 LEU A O 1
ATOM 1373 N N . VAL A 1 181 ? -7.417 -5.538 22.035 1.00 94.81 181 VAL A N 1
ATOM 1374 C CA . VAL A 1 181 ? -6.550 -6.599 22.556 1.00 94.81 181 VAL A CA 1
ATOM 1375 C C . VAL A 1 181 ? -5.110 -6.094 22.545 1.00 94.81 181 VAL A C 1
ATOM 1377 O O . VAL A 1 181 ? -4.585 -5.722 21.496 1.00 94.81 181 VAL A O 1
ATOM 1380 N N . TYR A 1 182 ? -4.492 -6.059 23.722 1.00 90.06 182 TYR A N 1
ATOM 1381 C CA . TYR A 1 182 ? -3.113 -5.607 23.927 1.00 90.06 182 TYR A CA 1
ATOM 1382 C C . TYR A 1 182 ? -2.147 -6.786 24.023 1.00 90.06 182 TYR A C 1
ATOM 1384 O O . TYR A 1 182 ? -2.578 -7.932 24.116 1.00 90.06 182 TYR A O 1
ATOM 1392 N N . ASN A 1 183 ? -0.847 -6.477 24.040 1.00 84.50 183 ASN A N 1
ATOM 1393 C CA . ASN A 1 183 ? 0.243 -7.446 24.200 1.00 84.50 183 ASN A CA 1
ATOM 1394 C C . ASN A 1 183 ? 0.221 -8.545 23.132 1.00 84.50 183 ASN A C 1
ATOM 1396 O O . ASN A 1 183 ? 0.464 -9.713 23.416 1.00 84.50 183 ASN A O 1
ATOM 1400 N N . ILE A 1 184 ? -0.110 -8.158 21.901 1.00 89.88 184 ILE A N 1
ATOM 1401 C CA . ILE A 1 184 ? -0.003 -9.052 20.756 1.00 89.88 184 ILE A CA 1
ATOM 1402 C C . ILE A 1 184 ? 1.432 -9.014 20.271 1.00 89.88 184 ILE A C 1
ATOM 1404 O O . ILE A 1 184 ? 1.993 -7.941 20.042 1.00 89.88 184 ILE A O 1
ATOM 1408 N N . GLU A 1 185 ? 1.982 -10.202 20.089 1.00 87.94 185 GLU A N 1
ATOM 1409 C CA . GLU A 1 185 ? 3.299 -10.416 19.526 1.00 87.94 185 GLU A CA 1
ATOM 1410 C C . GLU A 1 185 ? 3.150 -11.138 18.191 1.00 87.94 185 GLU A C 1
ATOM 1412 O O . GLU A 1 185 ? 2.288 -12.004 18.023 1.00 87.94 185 GLU A O 1
ATOM 1417 N N . ILE A 1 186 ? 3.984 -10.756 17.229 1.00 90.06 186 ILE A N 1
ATOM 1418 C CA . ILE A 1 186 ? 4.133 -11.489 15.976 1.00 90.06 186 ILE A CA 1
ATOM 1419 C C . ILE A 1 186 ? 5.386 -12.341 16.129 1.00 90.06 186 ILE A C 1
ATOM 1421 O O . ILE A 1 186 ? 6.479 -11.820 16.365 1.00 90.06 186 ILE A O 1
ATOM 1425 N N . SER A 1 187 ? 5.231 -13.657 16.012 1.00 92.69 187 SER A N 1
ATOM 1426 C CA . SER A 1 187 ? 6.367 -14.575 16.018 1.00 92.69 187 SER A CA 1
ATOM 1427 C C . SER A 1 187 ? 7.347 -14.207 14.903 1.00 92.69 187 SER A C 1
ATOM 1429 O O . SER A 1 187 ? 6.933 -13.905 13.786 1.00 92.69 187 SER A O 1
ATOM 1431 N N . ASN A 1 188 ? 8.646 -14.242 15.205 1.00 92.56 188 ASN A N 1
ATOM 1432 C CA . ASN A 1 188 ? 9.727 -13.915 14.267 1.00 92.56 188 ASN A CA 1
ATOM 1433 C C . ASN A 1 188 ? 9.662 -12.490 13.686 1.00 92.56 188 ASN A C 1
ATOM 1435 O O . ASN A 1 188 ? 10.198 -12.250 12.608 1.00 92.56 188 ASN A O 1
ATOM 1439 N N . ILE A 1 189 ? 9.052 -11.525 14.389 1.00 91.62 189 ILE A N 1
ATOM 1440 C CA . ILE A 1 189 ? 8.901 -10.153 13.875 1.00 91.62 189 ILE A CA 1
ATOM 1441 C C . ILE A 1 189 ? 10.227 -9.492 13.478 1.00 91.62 189 ILE A C 1
ATOM 1443 O O . ILE A 1 189 ? 10.271 -8.773 12.488 1.00 91.62 189 ILE A O 1
ATOM 1447 N N . ASN A 1 190 ? 11.314 -9.778 14.198 1.00 91.81 190 ASN A N 1
ATOM 1448 C CA . ASN A 1 190 ? 12.637 -9.244 13.868 1.00 91.81 190 ASN A CA 1
ATOM 1449 C C . ASN A 1 190 ? 13.154 -9.780 12.526 1.00 91.81 190 ASN A C 1
ATOM 1451 O O . ASN A 1 190 ? 13.788 -9.037 11.796 1.00 91.81 190 ASN A O 1
ATOM 1455 N N . VAL A 1 191 ? 12.849 -11.040 12.194 1.00 93.94 191 VAL A N 1
ATOM 1456 C CA . VAL A 1 191 ? 13.192 -11.636 10.893 1.00 93.94 191 VAL A CA 1
ATOM 1457 C C . VAL A 1 191 ? 12.299 -11.056 9.802 1.00 93.94 191 VAL A C 1
ATOM 1459 O O . VAL A 1 191 ? 12.788 -10.712 8.740 1.00 93.94 191 VAL A O 1
ATOM 1462 N N . ILE A 1 192 ? 10.995 -10.912 10.066 1.00 90.94 192 ILE A N 1
ATOM 1463 C CA . ILE A 1 192 ? 10.027 -10.378 9.095 1.00 90.94 192 ILE A CA 1
ATOM 1464 C C . ILE A 1 192 ? 10.378 -8.944 8.682 1.00 90.94 192 ILE A C 1
ATOM 1466 O O . ILE A 1 192 ? 10.246 -8.607 7.513 1.00 90.94 192 ILE A O 1
ATOM 1470 N N . LEU A 1 193 ? 10.796 -8.105 9.634 1.00 88.81 193 LEU A N 1
ATOM 1471 C CA . LEU A 1 193 ? 11.133 -6.701 9.380 1.00 88.81 193 LEU A CA 1
ATOM 1472 C C . LEU A 1 193 ? 12.551 -6.493 8.840 1.00 88.81 193 LEU A C 1
ATOM 1474 O O . LEU A 1 193 ? 12.879 -5.386 8.415 1.00 88.81 193 LEU A O 1
ATOM 1478 N N . ASP A 1 194 ? 13.397 -7.519 8.877 1.00 87.81 194 ASP A N 1
ATOM 1479 C CA . ASP A 1 194 ? 14.728 -7.456 8.295 1.00 87.81 194 ASP A CA 1
ATOM 1480 C C . ASP A 1 194 ? 14.667 -7.931 6.840 1.00 87.81 194 ASP A C 1
ATOM 1482 O O . ASP A 1 194 ? 14.465 -9.107 6.548 1.00 87.81 194 ASP A O 1
ATOM 1486 N N . VAL A 1 195 ? 14.855 -6.993 5.910 1.00 79.12 195 VAL A N 1
ATOM 1487 C CA . VAL A 1 195 ? 14.778 -7.227 4.458 1.00 79.12 195 VAL A CA 1
ATOM 1488 C C . VAL A 1 195 ? 15.791 -8.280 3.977 1.00 79.12 195 VAL A C 1
ATOM 1490 O O . VAL A 1 195 ? 15.586 -8.908 2.936 1.00 79.12 195 VAL A O 1
ATOM 1493 N N . ARG A 1 196 ? 16.899 -8.491 4.699 1.00 81.06 196 ARG A N 1
ATOM 1494 C CA . ARG A 1 196 ? 17.903 -9.508 4.358 1.00 81.06 196 ARG A CA 1
ATOM 1495 C C . ARG A 1 196 ? 17.495 -10.866 4.914 1.00 81.06 196 ARG A C 1
ATOM 1497 O O . ARG A 1 196 ? 17.452 -11.831 4.154 1.00 81.06 196 ARG A O 1
ATOM 1504 N N . GLU A 1 197 ? 17.157 -10.928 6.198 1.00 89.31 197 GLU A N 1
ATOM 1505 C CA . GLU A 1 197 ? 16.826 -12.188 6.880 1.00 89.31 197 GLU A CA 1
ATOM 1506 C C . GLU A 1 197 ? 15.480 -12.773 6.429 1.00 89.31 197 GLU A C 1
ATOM 1508 O O . GLU A 1 197 ? 15.320 -13.991 6.361 1.00 89.31 197 GLU A O 1
ATOM 1513 N N . SER A 1 198 ? 14.513 -11.928 6.057 1.00 89.12 198 SER A N 1
ATOM 1514 C CA . SER A 1 198 ? 13.233 -12.367 5.485 1.00 89.12 198 SER A CA 1
ATOM 1515 C C . SER A 1 198 ? 13.376 -12.972 4.082 1.00 89.12 198 SER A C 1
ATOM 1517 O O . SER A 1 198 ? 12.454 -13.626 3.588 1.00 89.12 198 SER A O 1
ATOM 1519 N N . GLY A 1 199 ? 14.517 -12.743 3.421 1.00 87.81 199 GLY A N 1
ATOM 1520 C CA . GLY A 1 199 ? 14.748 -13.073 2.016 1.00 87.81 199 GLY A CA 1
ATOM 1521 C C . GLY A 1 199 ? 14.077 -12.113 1.027 1.00 87.81 199 GLY A C 1
ATOM 1522 O O . GLY A 1 199 ? 14.198 -12.313 -0.184 1.00 87.81 199 GLY A O 1
ATOM 1523 N N . GLU A 1 200 ? 13.397 -11.068 1.508 1.00 83.62 200 GLU A N 1
ATOM 1524 C CA . GLU A 1 200 ? 12.705 -10.083 0.676 1.00 83.62 200 GLU A CA 1
ATOM 1525 C C . GLU A 1 200 ? 13.659 -9.371 -0.284 1.00 83.62 200 GLU A C 1
ATOM 1527 O O . GLU A 1 200 ? 13.409 -9.339 -1.486 1.00 83.62 200 GLU A O 1
ATOM 1532 N N . GLY A 1 201 ? 14.789 -8.860 0.208 1.00 76.81 201 GLY A N 1
ATOM 1533 C CA . GLY A 1 201 ? 15.739 -8.111 -0.615 1.00 76.81 201 GLY A CA 1
ATOM 1534 C C . GLY A 1 201 ? 16.279 -8.934 -1.785 1.00 76.81 201 GLY A C 1
ATOM 1535 O O . GLY A 1 201 ? 16.366 -8.443 -2.910 1.00 76.81 201 GLY A O 1
ATOM 1536 N N . LEU A 1 202 ? 16.583 -10.213 -1.545 1.00 81.44 202 LEU A N 1
ATOM 1537 C CA . LEU A 1 202 ? 17.034 -11.125 -2.596 1.00 81.44 202 LEU A CA 1
ATOM 1538 C C . LEU A 1 202 ? 15.920 -11.410 -3.612 1.00 81.44 202 LEU A C 1
ATOM 1540 O O . LEU A 1 202 ? 16.172 -11.414 -4.820 1.00 81.44 202 LEU A O 1
ATOM 1544 N N . ALA A 1 203 ? 14.691 -11.632 -3.135 1.00 80.25 203 ALA A N 1
ATOM 1545 C CA . ALA A 1 203 ? 13.541 -11.856 -4.000 1.00 80.25 203 ALA A CA 1
ATOM 1546 C C . ALA A 1 203 ? 13.262 -10.635 -4.890 1.00 80.25 203 ALA A C 1
ATOM 1548 O O . ALA A 1 203 ? 13.128 -10.802 -6.101 1.00 80.25 203 ALA A O 1
ATOM 1549 N N . LEU A 1 204 ? 13.258 -9.425 -4.319 1.00 78.62 204 LEU A N 1
ATOM 1550 C CA . LEU A 1 204 ? 13.045 -8.166 -5.038 1.00 78.62 204 LEU A CA 1
ATOM 1551 C C . LEU A 1 204 ? 14.067 -7.976 -6.164 1.00 78.62 204 LEU A C 1
ATOM 1553 O O . LEU A 1 204 ? 13.679 -7.720 -7.301 1.00 78.62 204 LEU A O 1
ATOM 1557 N N . LEU A 1 205 ? 15.361 -8.153 -5.879 1.00 75.50 205 LEU A N 1
ATOM 1558 C CA . LEU A 1 205 ? 16.425 -7.985 -6.876 1.00 75.50 205 LEU A CA 1
ATOM 1559 C C . LEU A 1 205 ? 16.275 -8.952 -8.056 1.00 75.50 205 LEU A C 1
ATOM 1561 O O . LEU A 1 205 ? 16.366 -8.551 -9.220 1.00 75.50 205 LEU A O 1
ATOM 1565 N N . TYR A 1 206 ? 16.039 -10.231 -7.759 1.00 79.56 206 TYR A N 1
ATOM 1566 C CA . TYR A 1 206 ? 15.914 -11.256 -8.789 1.00 79.56 206 TYR A CA 1
ATOM 1567 C C . TYR A 1 206 ? 14.635 -11.080 -9.619 1.00 79.56 206 TYR A C 1
ATOM 1569 O O . TYR A 1 206 ? 14.651 -11.177 -10.851 1.00 79.56 206 TYR A O 1
ATOM 1577 N N . GLU A 1 207 ? 13.515 -10.812 -8.952 1.00 83.75 207 GLU A N 1
ATOM 1578 C CA . GLU A 1 207 ? 12.214 -10.689 -9.601 1.00 83.75 207 GLU A CA 1
ATOM 1579 C C . GLU A 1 207 ? 12.084 -9.432 -10.430 1.00 83.75 207 GLU A C 1
ATOM 1581 O O . GLU A 1 207 ? 11.543 -9.513 -11.533 1.00 83.75 207 GLU A O 1
ATOM 1586 N N . PHE A 1 208 ? 12.636 -8.315 -9.961 1.00 81.69 208 PHE A N 1
ATOM 1587 C CA . PHE A 1 208 ? 12.574 -7.052 -10.675 1.00 81.69 208 PHE A CA 1
ATOM 1588 C C . PHE A 1 208 ? 13.204 -7.165 -12.061 1.00 81.69 208 PHE A C 1
ATOM 1590 O O . PHE A 1 208 ? 12.558 -6.842 -13.057 1.00 81.69 208 PHE A O 1
ATOM 1597 N N . LYS A 1 209 ? 14.430 -7.707 -12.160 1.00 80.75 209 LYS A N 1
ATOM 1598 C CA . LYS A 1 209 ? 15.107 -7.913 -13.455 1.00 80.75 209 LYS A CA 1
ATOM 1599 C C . LYS A 1 209 ? 14.230 -8.728 -14.405 1.00 80.75 209 LYS A C 1
ATOM 1601 O O . LYS A 1 209 ? 14.057 -8.364 -15.567 1.00 80.75 209 LYS A O 1
ATOM 1606 N N . LYS A 1 210 ? 13.662 -9.832 -13.913 1.00 86.06 210 LYS A N 1
ATOM 1607 C CA . LYS A 1 210 ? 12.826 -10.726 -14.721 1.00 86.06 210 LYS A CA 1
ATOM 1608 C C . LYS A 1 210 ? 11.523 -10.051 -15.156 1.00 86.06 210 LYS A C 1
ATOM 1610 O O . LYS A 1 210 ? 11.153 -10.147 -16.324 1.00 86.06 210 LYS A O 1
ATOM 1615 N N . ALA A 1 211 ? 10.839 -9.386 -14.231 1.00 80.94 211 ALA A N 1
ATOM 1616 C CA . ALA A 1 211 ? 9.543 -8.769 -14.466 1.00 80.94 211 ALA A CA 1
ATOM 1617 C C . ALA A 1 211 ? 9.653 -7.536 -15.372 1.00 80.94 211 ALA A C 1
ATOM 1619 O O . ALA A 1 211 ? 8.868 -7.402 -16.310 1.00 80.94 211 ALA A O 1
ATOM 1620 N N . LEU A 1 212 ? 10.665 -6.692 -15.157 1.00 81.94 212 LEU A N 1
ATOM 1621 C CA . LEU A 1 212 ? 10.929 -5.534 -16.004 1.00 81.94 212 LEU A CA 1
ATOM 1622 C C . LEU A 1 212 ? 11.256 -5.961 -17.438 1.00 81.94 212 LEU A C 1
ATOM 1624 O O . LEU A 1 212 ? 10.678 -5.420 -18.375 1.00 81.94 212 LEU A O 1
ATOM 1628 N N . ASN A 1 213 ? 12.134 -6.952 -17.626 1.00 86.75 213 ASN A N 1
ATOM 1629 C CA . ASN A 1 213 ? 12.476 -7.443 -18.964 1.00 86.75 213 ASN A CA 1
ATOM 1630 C C . ASN A 1 213 ? 11.251 -8.011 -19.692 1.00 86.75 213 ASN A C 1
ATOM 1632 O O . ASN A 1 213 ? 11.054 -7.719 -20.870 1.00 86.75 213 ASN A O 1
ATOM 1636 N N . ALA A 1 214 ? 10.419 -8.794 -18.997 1.00 87.00 214 ALA A N 1
ATOM 1637 C CA . ALA A 1 214 ? 9.180 -9.313 -19.567 1.00 87.00 214 ALA A CA 1
ATOM 1638 C C . ALA A 1 214 ? 8.268 -8.166 -20.030 1.00 87.00 214 ALA A C 1
ATOM 1640 O O . ALA A 1 214 ? 7.886 -8.129 -21.197 1.00 87.00 214 ALA A O 1
ATOM 1641 N N . TYR A 1 215 ? 8.024 -7.180 -19.162 1.00 84.38 215 TYR A N 1
ATOM 1642 C CA . TYR A 1 215 ? 7.205 -6.011 -19.484 1.00 84.38 215 TYR A CA 1
ATOM 1643 C C . TYR A 1 215 ? 7.750 -5.229 -20.689 1.00 84.38 215 TYR A C 1
ATOM 1645 O O . TYR A 1 215 ? 7.024 -4.964 -21.644 1.00 84.38 215 TYR A O 1
ATOM 1653 N N . LEU A 1 216 ? 9.043 -4.888 -20.680 1.00 85.62 216 LEU A N 1
ATOM 1654 C CA . LEU A 1 216 ? 9.677 -4.118 -21.755 1.00 85.62 216 LEU A CA 1
ATOM 1655 C C . LEU A 1 216 ? 9.671 -4.870 -23.098 1.00 85.62 216 LEU A C 1
ATOM 1657 O O . LEU A 1 216 ? 9.581 -4.245 -24.161 1.00 85.62 216 LEU A O 1
ATOM 1661 N N . SER A 1 217 ? 9.744 -6.203 -23.073 1.00 89.19 217 SER A N 1
ATOM 1662 C CA . SER A 1 217 ? 9.661 -7.019 -24.287 1.00 89.19 217 SER A CA 1
ATOM 1663 C C . SER A 1 217 ? 8.280 -6.962 -24.953 1.00 89.19 217 SER A C 1
ATOM 1665 O O . SER A 1 217 ? 8.199 -7.016 -26.178 1.00 89.19 217 SER A O 1
ATOM 1667 N N . GLU A 1 218 ? 7.213 -6.762 -24.173 1.00 88.19 218 GLU A N 1
ATOM 1668 C CA . GLU A 1 218 ? 5.826 -6.715 -24.656 1.00 88.19 218 GLU A CA 1
ATOM 1669 C C . GLU A 1 218 ? 5.418 -5.332 -25.197 1.00 88.19 218 GLU A C 1
ATOM 1671 O O . GLU A 1 218 ? 4.396 -5.204 -25.875 1.00 88.19 218 GLU A O 1
ATOM 1676 N N . LEU A 1 219 ? 6.212 -4.285 -24.941 1.00 86.25 219 LEU A N 1
ATOM 1677 C CA . LEU A 1 219 ? 5.928 -2.938 -25.437 1.00 86.25 219 LEU A CA 1
ATOM 1678 C C . LEU A 1 219 ? 5.985 -2.884 -26.969 1.00 86.25 219 LEU A C 1
ATOM 1680 O O . LEU A 1 219 ? 6.977 -3.273 -27.589 1.00 86.25 219 LEU A O 1
ATOM 1684 N N . LEU A 1 220 ? 4.951 -2.320 -27.596 1.00 89.69 220 LEU A N 1
ATOM 1685 C CA . LEU A 1 220 ? 4.921 -2.133 -29.051 1.00 89.69 220 LEU A CA 1
ATOM 1686 C C . LEU A 1 220 ? 6.055 -1.209 -29.521 1.00 89.69 220 LEU A C 1
ATOM 1688 O O . LEU A 1 220 ? 6.750 -1.510 -30.489 1.00 89.69 220 LEU A O 1
ATOM 1692 N N . VAL A 1 221 ? 6.279 -0.111 -28.795 1.00 90.88 221 VAL A N 1
ATOM 1693 C CA . VAL A 1 221 ? 7.306 0.892 -29.089 1.00 90.88 221 VAL A CA 1
ATOM 1694 C C . VAL A 1 221 ? 8.056 1.212 -27.802 1.00 90.88 221 VAL A C 1
ATOM 1696 O O . VAL A 1 221 ? 7.452 1.655 -26.830 1.00 90.88 221 VAL A O 1
ATOM 1699 N N . SER A 1 222 ? 9.369 0.982 -27.789 1.00 87.38 222 SER A N 1
ATOM 1700 C CA . SER A 1 222 ? 10.232 1.337 -26.661 1.00 87.38 222 SER A CA 1
ATOM 1701 C C . SER A 1 222 ? 11.687 1.500 -27.114 1.00 87.38 222 SER A C 1
ATOM 1703 O O . SER A 1 222 ? 12.163 0.657 -27.881 1.00 87.38 222 SER A O 1
ATOM 1705 N N . PRO A 1 223 ? 12.411 2.533 -26.635 1.00 85.06 223 PRO A N 1
ATOM 1706 C CA . PRO A 1 223 ? 13.845 2.691 -26.882 1.00 85.06 223 PRO A CA 1
ATOM 1707 C C . PRO A 1 223 ? 14.711 1.713 -26.067 1.00 85.06 223 PRO A C 1
ATOM 1709 O O . PRO A 1 223 ? 15.907 1.612 -26.317 1.00 85.06 223 PRO A O 1
ATOM 1712 N N . VAL A 1 224 ? 14.120 1.009 -25.095 1.00 84.31 224 VAL A N 1
ATOM 1713 C CA . VAL A 1 224 ? 14.785 0.045 -24.204 1.00 84.31 224 VAL A CA 1
ATOM 1714 C C . VAL A 1 224 ? 13.975 -1.251 -24.133 1.00 84.31 224 VAL A C 1
ATOM 1716 O O . VAL A 1 224 ? 12.743 -1.215 -24.108 1.00 84.31 224 VAL A O 1
ATOM 1719 N N . ARG A 1 225 ? 14.637 -2.409 -24.113 1.00 89.38 225 ARG A N 1
ATOM 1720 C CA . ARG A 1 225 ? 13.982 -3.731 -24.086 1.00 89.38 225 ARG A CA 1
ATOM 1721 C C . ARG A 1 225 ? 14.365 -4.568 -22.872 1.00 89.38 225 ARG A C 1
ATOM 1723 O O . ARG A 1 225 ? 13.679 -5.536 -22.559 1.00 89.38 225 ARG A O 1
ATOM 1730 N N . THR A 1 226 ? 15.425 -4.183 -22.175 1.00 85.62 226 THR A N 1
ATOM 1731 C CA . THR A 1 226 ? 15.944 -4.883 -21.004 1.00 85.62 226 THR A CA 1
ATOM 1732 C C . THR A 1 226 ? 16.399 -3.906 -19.924 1.00 85.62 226 THR A C 1
ATOM 1734 O O . THR A 1 226 ? 16.638 -2.728 -20.186 1.00 85.62 226 THR A O 1
ATOM 1737 N N . LEU A 1 227 ? 16.591 -4.407 -18.703 1.00 78.56 227 LEU A N 1
ATOM 1738 C CA . LEU A 1 227 ? 17.246 -3.675 -17.622 1.00 78.56 227 LEU A CA 1
ATOM 1739 C C . LEU A 1 227 ? 18.650 -3.195 -18.030 1.00 78.56 227 LEU A C 1
ATOM 1741 O O . LEU A 1 227 ? 19.041 -2.091 -17.665 1.00 78.56 227 LEU A O 1
ATOM 1745 N N . GLY A 1 228 ? 19.382 -3.986 -18.822 1.00 81.94 228 GLY A N 1
ATOM 1746 C CA . GLY A 1 228 ? 20.681 -3.581 -19.364 1.00 81.94 228 GLY A CA 1
ATOM 1747 C C . GLY A 1 228 ? 20.572 -2.350 -20.265 1.00 81.94 228 GLY A C 1
ATOM 1748 O O . GLY A 1 228 ? 21.347 -1.409 -20.111 1.00 81.94 228 GLY A O 1
ATOM 1749 N N . ASP A 1 229 ? 19.555 -2.303 -21.130 1.00 82.62 229 ASP A N 1
ATOM 1750 C CA . ASP A 1 229 ? 19.298 -1.137 -21.985 1.00 82.62 229 ASP A CA 1
ATOM 1751 C C . ASP A 1 229 ? 18.922 0.096 -21.161 1.00 82.62 229 ASP A C 1
ATOM 1753 O O . ASP A 1 229 ? 19.362 1.199 -21.472 1.00 82.62 229 ASP A O 1
ATOM 1757 N N . VAL A 1 230 ? 18.134 -0.079 -20.092 1.00 79.31 230 VAL A N 1
ATOM 1758 C CA . VAL A 1 230 ? 17.782 1.008 -19.162 1.00 79.31 230 VAL A CA 1
ATOM 1759 C C . VAL A 1 230 ? 19.033 1.559 -18.475 1.00 79.31 230 VAL A C 1
ATOM 1761 O O . VAL A 1 230 ? 19.209 2.775 -18.412 1.00 79.31 230 VAL A O 1
ATOM 1764 N N . ILE A 1 231 ? 19.928 0.688 -18.000 1.00 76.69 231 ILE A N 1
ATOM 1765 C CA . ILE A 1 231 ? 21.199 1.096 -17.385 1.00 76.69 231 ILE A CA 1
ATOM 1766 C C . ILE A 1 231 ? 22.056 1.857 -18.403 1.00 76.69 231 ILE A C 1
ATOM 1768 O O . ILE A 1 231 ? 22.498 2.971 -18.122 1.00 76.69 231 ILE A O 1
ATOM 1772 N N . ALA A 1 232 ? 22.235 1.311 -19.608 1.00 79.31 232 ALA A N 1
ATOM 1773 C CA . ALA A 1 232 ? 23.008 1.952 -20.670 1.00 79.31 232 ALA A CA 1
ATOM 1774 C C . ALA A 1 232 ? 22.414 3.312 -21.080 1.00 79.31 232 ALA A C 1
ATOM 1776 O O . ALA A 1 232 ? 23.145 4.290 -21.263 1.00 79.31 232 ALA A O 1
ATOM 1777 N N . PHE A 1 233 ? 21.085 3.398 -21.173 1.00 79.44 233 PHE A N 1
ATOM 1778 C CA . PHE A 1 233 ? 20.371 4.640 -21.441 1.00 79.44 233 PHE A CA 1
ATOM 1779 C C . PHE A 1 233 ? 20.640 5.679 -20.348 1.00 79.44 233 PHE A C 1
ATOM 1781 O O . PHE A 1 233 ? 20.996 6.813 -20.666 1.00 79.44 233 PHE A O 1
ATOM 1788 N N . ASN A 1 234 ? 20.537 5.299 -19.073 1.00 74.75 234 ASN A N 1
ATOM 1789 C CA . ASN A 1 234 ? 20.765 6.206 -17.948 1.00 74.75 234 ASN A CA 1
ATOM 1790 C C . ASN A 1 234 ? 22.217 6.696 -17.878 1.00 74.75 234 ASN A C 1
ATOM 1792 O O . ASN A 1 234 ? 22.447 7.879 -17.642 1.00 74.75 234 ASN A O 1
ATOM 1796 N N . LEU A 1 235 ? 23.198 5.824 -18.130 1.00 76.25 235 LEU A N 1
ATOM 1797 C CA . LEU A 1 235 ? 24.614 6.206 -18.160 1.00 76.25 235 LEU A CA 1
ATOM 1798 C C . LEU A 1 235 ? 24.900 7.241 -19.258 1.00 76.25 235 LEU A C 1
ATOM 1800 O O . LEU A 1 235 ? 25.634 8.207 -19.031 1.00 76.25 235 LEU A O 1
ATOM 1804 N N . LYS A 1 236 ? 24.267 7.085 -20.426 1.00 80.19 236 LYS A N 1
ATOM 1805 C CA . LYS A 1 236 ? 24.376 8.032 -21.543 1.00 80.19 236 LYS A CA 1
ATOM 1806 C C . LYS A 1 236 ? 23.727 9.394 -21.247 1.00 80.19 236 LYS A C 1
ATOM 1808 O O . LYS A 1 236 ? 24.198 10.398 -21.771 1.00 80.19 236 LYS A O 1
ATOM 1813 N N . HIS A 1 237 ? 22.703 9.431 -20.394 1.00 75.31 237 HIS A N 1
ATOM 1814 C CA . HIS A 1 237 ? 21.962 10.639 -19.994 1.00 75.31 237 HIS A CA 1
ATOM 1815 C C . HIS A 1 237 ? 22.199 10.995 -18.514 1.00 75.31 237 HIS A C 1
ATOM 1817 O O . HIS A 1 237 ? 21.304 11.435 -17.789 1.00 75.31 237 HIS A O 1
ATOM 1823 N N . SER A 1 238 ? 23.418 10.756 -18.023 1.00 70.69 238 SER A N 1
ATOM 1824 C CA . SER A 1 238 ? 23.750 10.864 -16.595 1.00 70.69 238 SER A CA 1
ATOM 1825 C C . SER A 1 238 ? 23.564 12.273 -16.019 1.00 70.69 238 SER A C 1
ATOM 1827 O O . SER A 1 238 ? 23.264 12.413 -14.832 1.00 70.69 238 SER A O 1
ATOM 1829 N N . LYS A 1 239 ? 23.688 13.324 -16.841 1.00 70.50 239 LYS A N 1
ATOM 1830 C CA . LYS A 1 239 ? 23.447 14.714 -16.420 1.00 70.50 239 LYS A CA 1
ATOM 1831 C C . LYS A 1 239 ? 21.968 14.958 -16.139 1.00 70.50 239 LYS A C 1
ATOM 1833 O O . LYS A 1 239 ? 21.628 15.522 -15.102 1.00 70.50 239 LYS A O 1
ATOM 1838 N N . GLU A 1 240 ? 21.101 14.503 -17.033 1.00 66.19 240 GLU A N 1
ATOM 1839 C CA . GLU A 1 240 ? 19.649 14.607 -16.924 1.00 66.19 240 GLU A CA 1
ATOM 1840 C C . GLU A 1 240 ? 19.128 13.781 -15.740 1.00 66.19 240 GLU A C 1
ATOM 1842 O O . GLU A 1 240 ? 18.300 14.261 -14.964 1.00 66.19 240 GLU A O 1
ATOM 1847 N N . VAL A 1 241 ? 19.675 12.575 -15.549 1.00 61.94 241 VAL A N 1
ATOM 1848 C CA . VAL A 1 241 ? 19.372 11.708 -14.398 1.00 61.94 241 VAL A CA 1
ATOM 1849 C C . VAL A 1 241 ? 19.795 12.376 -13.086 1.00 61.94 241 VAL A C 1
ATOM 1851 O O . VAL A 1 241 ? 19.007 12.440 -12.146 1.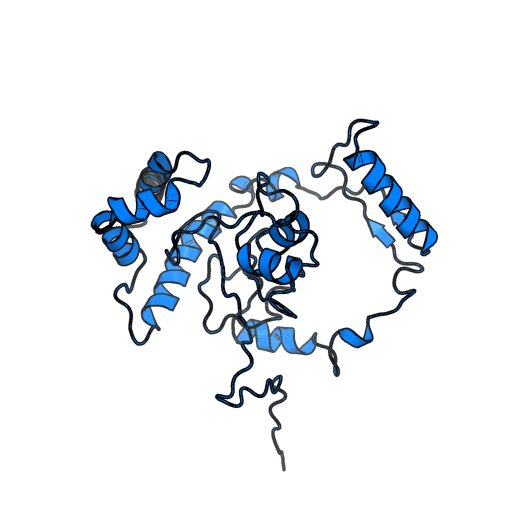00 61.94 241 VAL A O 1
ATOM 1854 N N . SER A 1 242 ? 21.012 12.922 -13.020 1.00 57.38 242 SER A N 1
ATOM 1855 C CA . SER A 1 242 ? 21.522 13.601 -11.822 1.00 57.38 242 SER A CA 1
ATOM 1856 C C . SER A 1 242 ? 20.682 14.829 -11.450 1.00 57.38 242 SER A C 1
ATOM 1858 O O . SER A 1 242 ? 20.313 15.007 -10.290 1.00 57.38 242 SER A O 1
ATOM 1860 N N . LEU A 1 243 ? 20.291 15.639 -12.439 1.00 56.25 243 LEU A N 1
ATOM 1861 C CA . LEU A 1 243 ? 19.408 16.792 -12.236 1.00 56.25 243 LEU A CA 1
ATOM 1862 C C . LEU A 1 243 ? 18.044 16.389 -11.657 1.00 56.25 243 LEU A C 1
ATOM 1864 O O . LEU A 1 243 ? 17.560 17.056 -10.743 1.00 56.25 243 LEU A O 1
ATOM 1868 N N . ALA A 1 244 ? 17.453 15.288 -12.127 1.00 53.25 244 ALA A N 1
ATOM 1869 C CA . ALA A 1 244 ? 16.181 14.784 -11.606 1.00 53.25 244 ALA A CA 1
ATOM 1870 C C . ALA A 1 244 ? 16.279 14.236 -10.169 1.00 53.25 244 ALA A C 1
ATOM 1872 O O . ALA A 1 244 ? 15.310 14.324 -9.417 1.00 53.25 244 ALA A O 1
ATOM 1873 N N . LEU A 1 245 ? 17.438 13.697 -9.777 1.00 51.28 245 LEU A N 1
ATOM 1874 C CA . LEU A 1 245 ? 17.677 13.127 -8.442 1.00 51.28 245 LEU A CA 1
ATOM 1875 C C . LEU A 1 245 ? 18.190 14.150 -7.415 1.00 51.28 245 LEU A C 1
ATOM 1877 O O . LEU A 1 245 ? 18.070 13.919 -6.213 1.00 51.28 245 LEU A O 1
ATOM 1881 N N . SER A 1 246 ? 18.725 15.286 -7.874 1.00 41.84 246 SER A N 1
ATOM 1882 C CA . SER A 1 246 ? 19.282 16.372 -7.051 1.00 41.84 246 SER A CA 1
ATOM 1883 C C . SER A 1 246 ? 18.444 16.856 -5.851 1.00 41.84 246 SER A C 1
ATOM 1885 O O . SER A 1 246 ? 19.046 17.254 -4.854 1.00 41.84 246 SER A O 1
ATOM 1887 N N . PRO A 1 247 ? 17.097 16.818 -5.861 1.00 47.66 247 PRO A N 1
ATOM 1888 C CA . PRO A 1 247 ? 16.288 17.299 -4.748 1.00 47.66 247 PRO A CA 1
ATOM 1889 C C . PRO A 1 247 ? 15.799 16.168 -3.818 1.00 47.66 247 PRO A C 1
ATOM 1891 O O . PRO A 1 247 ? 14.956 16.405 -2.951 1.00 47.66 247 PRO A O 1
ATOM 1894 N N . ILE A 1 248 ? 16.328 14.946 -3.964 1.00 45.66 248 ILE A N 1
ATOM 1895 C CA . ILE A 1 248 ? 16.056 13.808 -3.076 1.00 45.66 248 ILE A CA 1
ATOM 1896 C C . ILE A 1 248 ? 17.184 13.723 -2.026 1.00 45.66 248 ILE A C 1
ATOM 1898 O O . ILE A 1 248 ? 18.351 13.631 -2.400 1.00 45.66 248 ILE A O 1
ATOM 1902 N N . PRO A 1 249 ? 16.888 13.737 -0.711 1.00 36.44 249 PRO A N 1
ATOM 1903 C CA . PRO A 1 249 ? 17.886 13.934 0.348 1.00 36.44 249 PRO A CA 1
ATOM 1904 C C . PRO A 1 249 ? 18.703 12.668 0.698 1.00 36.44 249 PRO A C 1
ATOM 1906 O O . PRO A 1 249 ? 18.922 12.381 1.872 1.00 36.44 249 PRO A O 1
ATOM 1909 N N . PHE A 1 250 ? 19.159 11.898 -0.295 1.00 38.31 250 PHE A N 1
ATOM 1910 C CA . PHE A 1 250 ? 19.981 10.692 -0.104 1.00 38.31 250 PHE A CA 1
ATOM 1911 C C . PHE A 1 250 ? 21.201 10.679 -1.045 1.00 38.31 250 PHE A C 1
ATOM 1913 O O . PHE A 1 250 ? 21.135 11.245 -2.136 1.00 38.31 250 PHE A O 1
ATOM 1920 N N . PRO A 1 251 ? 22.329 10.043 -0.669 1.00 31.55 251 PRO A N 1
ATOM 1921 C CA . PRO A 1 251 ? 23.532 10.022 -1.495 1.00 31.55 251 PRO A CA 1
ATOM 1922 C C . PRO A 1 251 ? 23.365 9.014 -2.648 1.00 31.55 251 PRO A C 1
ATOM 1924 O O . PRO A 1 251 ? 23.737 7.847 -2.547 1.00 31.55 251 PRO A O 1
ATOM 1927 N N . PHE A 1 252 ? 22.776 9.457 -3.761 1.00 36.62 252 PHE A N 1
ATOM 1928 C CA . PHE A 1 252 ? 22.513 8.620 -4.944 1.00 36.62 252 PHE A CA 1
ATOM 1929 C C . PHE A 1 252 ? 23.763 8.261 -5.761 1.00 36.62 252 PHE A C 1
ATOM 1931 O O . PHE A 1 252 ? 23.719 7.310 -6.541 1.00 36.62 252 PHE A O 1
ATOM 1938 N N . SER A 1 253 ? 24.886 8.963 -5.576 1.00 30.56 253 SER A N 1
ATOM 1939 C CA . SER A 1 253 ? 26.145 8.656 -6.273 1.00 30.56 253 SER A CA 1
ATOM 1940 C C . SER A 1 253 ? 26.712 7.278 -5.909 1.00 30.56 253 SER A C 1
ATOM 1942 O O . SER A 1 253 ? 27.409 6.675 -6.719 1.00 30.56 253 SER A O 1
ATOM 1944 N N . THR A 1 254 ? 26.372 6.750 -4.733 1.00 29.72 254 THR A N 1
ATOM 1945 C CA . THR A 1 254 ? 26.779 5.417 -4.264 1.00 29.72 254 THR A CA 1
ATOM 1946 C C . THR A 1 254 ? 25.885 4.284 -4.782 1.00 29.72 254 THR A C 1
ATOM 1948 O O . THR A 1 254 ? 26.366 3.169 -4.942 1.00 29.72 254 THR A O 1
ATOM 1951 N N . LEU A 1 255 ? 24.619 4.547 -5.134 1.00 33.09 255 LEU A N 1
ATOM 1952 C CA . LEU A 1 255 ? 23.623 3.492 -5.385 1.00 33.09 255 LEU A CA 1
ATOM 1953 C C . LEU A 1 255 ? 23.696 2.876 -6.797 1.00 33.09 255 LEU A C 1
ATOM 1955 O O . LEU A 1 255 ? 23.487 1.677 -6.959 1.00 33.09 255 LEU A O 1
ATOM 1959 N N . ILE A 1 256 ? 24.029 3.669 -7.826 1.00 36.88 256 ILE A N 1
ATOM 1960 C CA . ILE A 1 256 ? 24.252 3.146 -9.193 1.00 36.88 256 ILE A CA 1
ATOM 1961 C C . ILE A 1 256 ? 25.491 2.236 -9.224 1.00 36.88 256 ILE A C 1
ATOM 1963 O O . ILE A 1 256 ? 25.504 1.235 -9.934 1.00 36.88 256 ILE A O 1
ATOM 1967 N N . ILE A 1 257 ? 26.502 2.552 -8.410 1.00 32.28 257 ILE A N 1
ATOM 1968 C CA . ILE A 1 257 ? 27.735 1.767 -8.270 1.00 32.28 257 ILE A CA 1
ATOM 1969 C C . ILE A 1 257 ? 27.486 0.513 -7.418 1.00 32.28 257 ILE A C 1
ATOM 1971 O O . ILE A 1 257 ? 27.954 -0.569 -7.766 1.00 32.28 257 ILE A O 1
ATOM 1975 N N . GLU A 1 258 ? 26.714 0.626 -6.332 1.00 34.34 258 GLU A N 1
ATOM 1976 C CA . GLU A 1 258 ? 26.376 -0.516 -5.475 1.00 34.34 258 GLU A CA 1
ATOM 1977 C C . GLU A 1 258 ? 25.544 -1.562 -6.200 1.00 34.34 258 GLU A C 1
ATOM 1979 O O . GLU A 1 258 ? 25.741 -2.748 -5.971 1.00 34.34 258 GLU A O 1
ATOM 1984 N N . LEU A 1 259 ? 24.641 -1.166 -7.092 1.00 37.66 259 LEU A N 1
ATOM 1985 C CA . LEU A 1 259 ? 23.805 -2.134 -7.777 1.00 37.66 259 LEU A CA 1
ATOM 1986 C C . LEU A 1 259 ? 24.570 -2.928 -8.840 1.00 37.66 259 LEU A C 1
ATOM 1988 O O . LEU A 1 259 ? 24.344 -4.127 -8.984 1.00 37.66 259 LEU A O 1
ATOM 1992 N N . ASP A 1 260 ? 25.518 -2.287 -9.522 1.00 37.22 260 ASP A N 1
ATOM 1993 C CA . ASP A 1 260 ? 26.436 -2.967 -10.433 1.00 37.22 260 ASP A CA 1
ATOM 1994 C C . ASP A 1 260 ? 27.367 -3.903 -9.644 1.00 37.22 260 ASP A C 1
ATOM 1996 O O . ASP A 1 260 ? 27.506 -5.072 -9.991 1.00 37.22 260 ASP A O 1
ATOM 2000 N N . ALA A 1 261 ? 27.898 -3.465 -8.495 1.00 34.16 261 ALA A N 1
ATOM 2001 C CA . ALA A 1 261 ? 28.716 -4.299 -7.608 1.00 34.16 261 ALA A CA 1
ATOM 2002 C C . ALA A 1 261 ? 27.935 -5.479 -6.987 1.00 34.16 261 ALA A C 1
ATOM 2004 O O . ALA A 1 261 ? 28.446 -6.598 -6.899 1.00 34.16 261 ALA A O 1
ATOM 2005 N N . VAL A 1 262 ? 26.676 -5.268 -6.595 1.00 39.22 262 VAL A N 1
ATOM 2006 C CA . VAL A 1 262 ? 25.785 -6.306 -6.057 1.00 39.22 262 VAL A CA 1
ATOM 2007 C C . VAL A 1 262 ? 25.420 -7.306 -7.156 1.00 39.22 262 VAL A C 1
ATOM 2009 O O . VAL A 1 262 ? 25.592 -8.504 -6.967 1.00 39.22 262 VAL A O 1
ATOM 2012 N N . LEU A 1 263 ? 25.010 -6.856 -8.342 1.00 42.41 263 LEU A N 1
ATOM 2013 C CA . LEU A 1 263 ? 24.702 -7.757 -9.461 1.00 42.41 263 LEU A CA 1
ATOM 2014 C C . LEU A 1 263 ? 25.944 -8.512 -9.975 1.00 42.41 263 LEU A C 1
ATOM 2016 O O . LEU A 1 263 ? 25.828 -9.682 -10.347 1.00 42.41 263 LEU A O 1
ATOM 2020 N N . SER A 1 264 ? 27.124 -7.886 -9.925 1.00 39.94 264 SER A N 1
ATOM 2021 C CA . SER A 1 264 ? 28.417 -8.510 -10.248 1.00 39.94 264 SER A CA 1
ATOM 2022 C C . SER A 1 264 ? 28.823 -9.579 -9.230 1.00 39.94 264 SER A C 1
ATOM 2024 O O . SER A 1 264 ? 29.280 -10.653 -9.607 1.00 39.94 264 SER A O 1
ATOM 2026 N N . SER A 1 265 ? 28.633 -9.318 -7.933 1.00 35.72 265 SER A N 1
ATOM 2027 C CA . SER A 1 265 ? 28.995 -10.252 -6.849 1.00 35.72 265 SER A CA 1
ATOM 2028 C C . SER A 1 265 ? 28.091 -11.486 -6.757 1.00 35.72 265 SER A C 1
ATOM 2030 O O . SER A 1 265 ? 28.492 -12.492 -6.175 1.00 35.72 265 SER A O 1
ATOM 2032 N N . PHE A 1 266 ? 26.907 -11.445 -7.376 1.00 39.66 266 PHE A N 1
ATOM 2033 C CA . PHE A 1 266 ? 26.012 -12.597 -7.515 1.00 39.66 266 PHE A CA 1
ATOM 2034 C C . PHE A 1 266 ? 26.187 -13.379 -8.833 1.00 39.66 266 PHE A C 1
ATOM 2036 O O . PHE A 1 266 ? 25.392 -14.284 -9.083 1.00 39.66 266 PHE A O 1
ATOM 2043 N N . ASN A 1 267 ? 27.193 -13.074 -9.673 1.00 34.91 267 ASN A N 1
ATOM 2044 C CA . ASN A 1 267 ? 27.372 -13.688 -11.005 1.00 34.91 267 ASN A CA 1
ATOM 2045 C C . ASN A 1 267 ? 26.064 -13.694 -11.833 1.00 34.91 267 ASN A C 1
ATOM 2047 O O . ASN A 1 267 ? 25.709 -14.685 -12.469 1.00 34.91 267 ASN A O 1
ATOM 2051 N N . LEU A 1 268 ? 25.296 -12.597 -11.788 1.00 42.03 268 LEU A N 1
ATOM 2052 C CA . LEU A 1 268 ? 24.025 -12.462 -12.518 1.00 42.03 268 LEU A CA 1
ATOM 2053 C C . LEU A 1 268 ? 24.191 -11.861 -13.929 1.00 42.03 268 LEU A C 1
ATOM 2055 O O . LEU A 1 268 ? 23.198 -11.403 -14.518 1.00 42.03 268 LEU A O 1
ATOM 2059 N N . PHE A 1 269 ? 25.411 -11.903 -14.469 1.00 43.84 269 PHE A N 1
ATOM 2060 C CA . PHE A 1 269 ? 25.775 -11.580 -15.849 1.00 43.84 269 PHE A CA 1
ATOM 2061 C C . PHE A 1 269 ? 26.469 -12.770 -16.505 1.00 43.84 269 PHE A C 1
ATOM 2063 O O . PHE A 1 269 ? 27.364 -13.353 -15.853 1.00 43.84 269 PHE A O 1
#

pLDDT: mean 71.74, std 24.22, range [19.33, 98.12]